Protein AF-A0A932K8Z2-F1 (afdb_monomer)

Radius of gyration: 26.44 Å; Cα contacts (8 Å, |Δi|>4): 164; chains: 1; bounding box: 112×43×36 Å

Solvent-accessible surface area (backbone atoms only — not comparable to full-atom values): 12094 Å² total; per-residue (Å²): 144,84,86,89,69,77,82,61,68,67,59,58,60,56,55,59,56,54,55,64,74,65,56,70,78,78,71,72,67,58,84,68,87,87,46,73,70,52,54,78,46,28,77,78,41,69,91,42,27,81,42,90,34,42,37,90,87,57,74,62,76,74,83,67,67,94,69,42,95,90,50,56,91,72,71,69,89,89,65,81,76,87,84,88,58,77,58,85,79,83,63,70,66,29,28,45,57,54,37,30,37,36,62,47,41,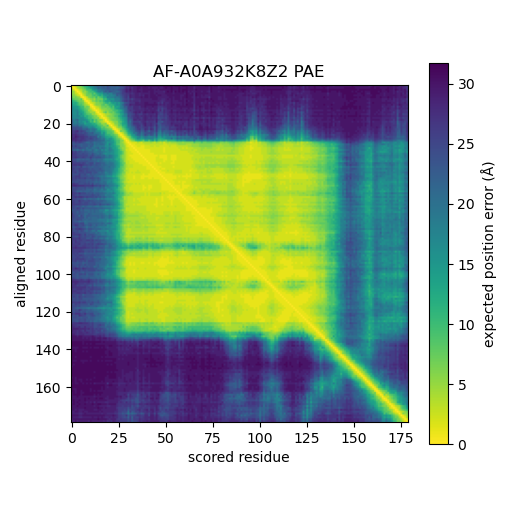34,74,56,31,47,31,39,42,32,24,34,62,89,72,53,48,74,74,49,71,52,78,43,76,52,60,77,94,65,51,54,96,56,72,90,64,82,79,67,75,97,60,99,66,83,88,78,88,77,90,70,97,66,81,75,65,85,89,63,55,89,88,70,62,91,65,92,72,93,75,74,78,77,132

Foldseek 3Di:
DDDPPPPPVVPVVVVVVVVVVVPDDPPDQDFDDDDPVCQQVQLVVLVWQADQQSHPVSPVDHPDDPDDPVCVVVDDDQDDDDPVADDDAPWDWGGGRQWTWTWDHHLFKTKIFIARNRRRHTPDMDIDTDDPQSSDPDQPPPPDDPDDDDDDDDDDSDPDPDPDDPVNDDDDDPDDDDD

Secondary structure (DSSP, 8-state):
-----TTSHHHHHHHHHHHHHSS------------HHHHHTGGG-TT-B-STTSSTT--------SS-TTTGGG---------S--S---PPPEEETTEEEEEEE-SSEEEEEEEETTT--EEEEEEEEPPGGG-SSS-------S---------------TT--GGG--S--TT----

Nearest PDB structures (foldseek):
  6dam-assembly1_A  TM=8.707E-01  e=4.894E-04  Methylotuvimicrobium buryatense 5G
  6fkw-assembly2_D  TM=6.805E-01  e=2.267E-04  Methylacidiphilum fumariolicum SolV
  7o6z-assembly1_A  TM=6.885E-01  e=1.201E-03  Methylacidimicrobium sp. AP8
  7ui9-assembly1_a  TM=4.384E-01  e=3.615E-01  Saccharomyces cerevisiae S288C
  4exr-assembly1_A-2  TM=7.569E-01  e=6.905E+00  Clostridioides difficile 630

Mean predicted aligned error: 15.9 Å

Sequence (179 aa):
MTGKWWRIATGVCALVSVWCLLGGYATAADWTAVTDERLLNAGKEADNWLMYYRTYDGWRHSPLNQISTQNAAKLVPKWFLALGEVGNQEATPVVNNGIMIFPAGSVRRIQIFAVDAAKGERRWLLHQLRPDDCKGEGHCRDERPRGNGHPRVRRGTECRHGGKRLEDLDGPRPWRTRP

pLDDT: mean 73.03, std 24.71, range [27.5, 98.38]

Structure (mmCIF, N/CA/C/O backbone):
data_AF-A0A932K8Z2-F1
#
_entry.id   AF-A0A932K8Z2-F1
#
loop_
_atom_site.group_PDB
_atom_site.id
_atom_site.type_symbol
_atom_site.label_atom_id
_atom_site.label_alt_id
_atom_site.label_comp_id
_atom_site.label_asym_id
_atom_site.label_entity_id
_atom_site.label_seq_id
_atom_site.pdbx_PDB_ins_code
_atom_site.Cartn_x
_atom_site.Cartn_y
_atom_site.Cartn_z
_atom_site.occupancy
_atom_site.B_iso_or_equiv
_atom_site.auth_seq_id
_atom_site.auth_comp_id
_atom_site.auth_asym_id
_atom_site.auth_atom_id
_atom_site.pdbx_PDB_model_num
ATOM 1 N N . MET A 1 1 ? -69.746 17.743 -10.300 1.00 44.91 1 MET A N 1
ATOM 2 C CA . MET A 1 1 ? -68.656 16.867 -10.780 1.00 44.91 1 MET A CA 1
ATOM 3 C C . MET A 1 1 ? -67.728 17.680 -11.680 1.00 44.91 1 MET A C 1
ATOM 5 O O . MET A 1 1 ? -68.011 17.799 -12.860 1.00 44.91 1 MET A O 1
ATOM 9 N N . THR A 1 2 ? -66.663 18.289 -11.151 1.00 44.75 2 THR A N 1
ATOM 10 C CA . THR A 1 2 ? -65.626 18.955 -11.968 1.00 44.75 2 THR A CA 1
ATOM 11 C C . THR A 1 2 ? -64.255 18.723 -11.325 1.00 44.75 2 THR A C 1
ATOM 13 O O . THR A 1 2 ? -63.983 19.158 -10.207 1.00 44.75 2 THR A O 1
ATOM 16 N N . GLY A 1 3 ? -63.428 17.922 -12.003 1.00 44.34 3 GLY A N 1
ATOM 17 C CA . GLY A 1 3 ? -62.189 17.342 -11.488 1.00 44.34 3 GLY A CA 1
ATOM 18 C C . GLY A 1 3 ? -60.987 18.281 -11.583 1.00 44.34 3 GLY A C 1
ATOM 19 O O . GLY A 1 3 ? -60.582 18.706 -12.661 1.00 44.34 3 GLY A O 1
ATOM 20 N N . LYS A 1 4 ? -60.381 18.544 -10.427 1.00 56.38 4 LYS A N 1
ATOM 21 C CA . LYS A 1 4 ? -59.197 19.379 -10.202 1.00 56.38 4 LYS A CA 1
ATOM 22 C C . LYS A 1 4 ? -57.946 18.484 -10.122 1.00 56.38 4 LYS A C 1
ATOM 24 O O . LYS A 1 4 ? -57.373 18.343 -9.052 1.00 56.38 4 LYS A O 1
ATOM 29 N N . TRP A 1 5 ? -57.551 17.844 -11.228 1.00 51.28 5 TRP A N 1
ATOM 30 C CA . TRP A 1 5 ? -56.464 16.835 -11.237 1.00 51.28 5 TRP A CA 1
ATOM 31 C C . TRP A 1 5 ? -55.164 17.272 -11.934 1.00 51.28 5 TRP A C 1
ATOM 33 O O . TRP A 1 5 ? -54.130 16.637 -11.760 1.00 51.28 5 TRP A O 1
ATOM 43 N N . TRP A 1 6 ? -55.154 18.389 -12.664 1.00 55.44 6 TRP A N 1
ATOM 44 C CA . TRP A 1 6 ? -53.987 18.764 -13.479 1.00 55.44 6 TRP A CA 1
ATOM 45 C C . TRP A 1 6 ? -52.855 19.488 -12.721 1.00 55.44 6 TRP A C 1
ATOM 47 O O . TRP A 1 6 ? -51.757 19.623 -13.249 1.00 55.44 6 TRP A O 1
ATOM 57 N N . ARG A 1 7 ? -53.074 19.927 -11.470 1.00 52.72 7 ARG A N 1
ATOM 58 C CA . ARG A 1 7 ? -52.075 20.702 -10.696 1.00 52.72 7 ARG A CA 1
ATOM 59 C C . ARG A 1 7 ? -51.032 19.851 -9.954 1.00 52.72 7 ARG A C 1
ATOM 61 O O . ARG A 1 7 ? -50.134 20.421 -9.349 1.00 52.72 7 ARG A O 1
ATOM 68 N N . ILE A 1 8 ? -51.140 18.520 -9.980 1.00 54.75 8 ILE A N 1
ATOM 69 C CA . ILE A 1 8 ? -50.215 17.618 -9.261 1.00 54.75 8 ILE A CA 1
ATOM 70 C C . ILE A 1 8 ? -49.118 17.074 -10.199 1.00 54.75 8 ILE A C 1
ATOM 72 O O . ILE A 1 8 ? -48.007 16.793 -9.758 1.00 54.75 8 ILE A O 1
ATOM 76 N N . ALA A 1 9 ? -49.377 17.007 -11.509 1.00 50.16 9 ALA A N 1
ATOM 77 C CA . ALA A 1 9 ? -48.457 16.401 -12.475 1.00 50.16 9 ALA A CA 1
ATOM 78 C C . ALA A 1 9 ? -47.176 17.222 -12.739 1.00 50.16 9 ALA A C 1
ATOM 80 O O . ALA A 1 9 ? -46.145 16.655 -13.086 1.00 50.16 9 ALA A O 1
ATOM 81 N N . THR A 1 10 ? -47.197 18.542 -12.536 1.00 54.28 10 THR A N 1
ATOM 82 C CA . THR A 1 10 ? -46.032 19.416 -12.779 1.00 54.28 10 THR A CA 1
ATOM 83 C C . THR A 1 10 ? -45.065 19.520 -11.595 1.00 54.28 10 THR A C 1
ATOM 85 O O . THR A 1 10 ? -43.915 19.905 -11.793 1.00 54.28 10 THR A O 1
ATOM 88 N N . GLY A 1 11 ? -45.480 19.148 -10.378 1.00 46.19 11 GLY A N 1
ATOM 89 C CA . GLY A 1 11 ? -44.624 19.226 -9.184 1.00 46.19 11 GLY A CA 1
ATOM 90 C C . GLY A 1 11 ? -43.590 18.098 -9.080 1.00 46.19 11 GLY A C 1
ATOM 91 O O . GLY A 1 11 ? -42.497 18.303 -8.560 1.00 46.19 11 GLY A O 1
ATOM 92 N N . VAL A 1 12 ? -43.906 16.913 -9.613 1.00 54.22 12 VAL A N 1
ATOM 93 C CA . VAL A 1 12 ? -43.063 15.713 -9.462 1.00 54.22 12 VAL A CA 1
ATOM 94 C C . VAL A 1 12 ? -41.869 15.724 -10.429 1.00 54.22 12 VAL A C 1
ATOM 96 O O . VAL A 1 12 ? -40.763 15.364 -10.032 1.00 54.22 12 VAL A O 1
ATOM 99 N N . CYS A 1 13 ? -42.032 16.232 -11.658 1.00 48.50 13 CYS A N 1
ATOM 100 C CA . CYS A 1 13 ? -40.919 16.342 -12.613 1.00 48.50 13 CYS A CA 1
ATOM 101 C C . CYS A 1 13 ? -39.854 17.367 -12.186 1.00 48.50 13 CYS A C 1
ATOM 103 O O . CYS A 1 13 ? -38.666 17.147 -12.421 1.00 48.50 13 CYS A O 1
ATOM 105 N N . ALA A 1 14 ? -40.243 18.459 -11.521 1.00 51.19 14 ALA A N 1
ATOM 106 C CA . ALA A 1 14 ? -39.288 19.465 -11.054 1.00 51.19 14 ALA A CA 1
ATOM 107 C C . ALA A 1 14 ? -38.412 18.941 -9.898 1.00 51.19 14 ALA A C 1
ATOM 109 O O . ALA A 1 14 ? -37.219 19.230 -9.852 1.00 51.19 14 ALA A O 1
ATOM 110 N N . LEU A 1 15 ? -38.967 18.113 -9.005 1.00 51.78 15 LEU A N 1
ATOM 111 C CA . LEU A 1 15 ? -38.233 17.576 -7.853 1.00 51.78 15 LEU A CA 1
ATOM 112 C C . LEU A 1 15 ? -37.249 16.455 -8.229 1.00 51.78 15 LEU A C 1
ATOM 114 O O . LEU A 1 15 ? -36.157 16.398 -7.669 1.00 51.78 15 LEU A O 1
ATOM 118 N N . VAL A 1 16 ? -37.572 15.620 -9.225 1.00 55.41 16 VAL A N 1
ATOM 119 C CA . VAL A 1 16 ? -36.636 14.599 -9.747 1.00 55.41 16 VAL A CA 1
ATOM 120 C C . VAL A 1 16 ? -35.464 15.249 -10.498 1.00 55.41 16 VAL A C 1
ATOM 122 O O . VAL A 1 16 ? -34.327 14.793 -10.393 1.00 55.41 16 VAL A O 1
ATOM 125 N N . SER A 1 17 ? -35.707 16.372 -11.182 1.00 54.91 17 SER A N 1
ATOM 126 C CA . SER A 1 17 ? -34.674 17.108 -11.931 1.00 54.91 17 SER A CA 1
ATOM 127 C C . SER A 1 17 ? -33.639 17.781 -11.017 1.00 54.91 17 SER A C 1
ATOM 129 O O . SER A 1 17 ? -32.455 17.825 -11.345 1.00 54.91 17 SER A O 1
ATOM 131 N N . VAL A 1 18 ? -34.062 18.262 -9.843 1.00 53.97 18 VAL A N 1
ATOM 132 C CA . VAL A 1 18 ? -33.168 18.884 -8.848 1.00 53.97 18 VAL A CA 1
ATOM 133 C C . VAL A 1 18 ? -32.314 17.839 -8.115 1.00 53.97 18 VAL A C 1
ATOM 135 O O . VAL A 1 18 ? -31.168 18.120 -7.771 1.00 53.97 18 VAL A O 1
ATOM 138 N N . TRP A 1 19 ? -32.808 16.607 -7.946 1.00 51.22 19 TRP A N 1
ATOM 139 C CA . TRP A 1 19 ? -32.037 15.516 -7.334 1.00 51.22 19 TRP A CA 1
ATOM 140 C C . TRP A 1 19 ? -30.907 14.994 -8.241 1.00 51.22 19 TRP A C 1
ATOM 142 O O . TRP A 1 19 ? -29.857 14.597 -7.742 1.00 51.22 19 TRP A O 1
ATOM 152 N N . CYS A 1 20 ? -31.056 15.084 -9.568 1.00 49.69 20 CYS A N 1
ATOM 153 C CA . CYS A 1 20 ? -29.973 14.781 -10.514 1.00 49.69 20 CYS A CA 1
ATOM 154 C C . CYS A 1 20 ? -28.871 15.855 -10.567 1.00 49.69 20 CYS A C 1
ATOM 156 O O . CYS A 1 20 ? -27.741 15.529 -10.916 1.00 49.69 20 CYS A O 1
ATOM 158 N N . LEU A 1 21 ? -29.159 17.107 -10.198 1.00 52.12 21 LEU A N 1
ATOM 159 C CA . LEU A 1 21 ? -28.162 18.191 -10.171 1.00 52.12 21 LEU A CA 1
ATOM 160 C C . LEU A 1 21 ? -27.365 18.257 -8.856 1.00 52.12 21 LEU A C 1
ATOM 162 O O . LEU A 1 21 ? -26.314 18.888 -8.811 1.00 52.12 21 LEU A O 1
ATOM 166 N N . LEU A 1 22 ? -27.834 17.575 -7.806 1.00 55.56 22 LEU A N 1
ATOM 167 C CA . LEU A 1 22 ? -27.107 17.355 -6.547 1.00 55.56 22 LEU A CA 1
ATOM 168 C C . LEU A 1 22 ? -26.459 15.964 -6.471 1.00 55.56 22 LEU A C 1
ATOM 170 O O . LEU A 1 22 ? -25.889 15.611 -5.438 1.00 55.56 22 LEU A O 1
ATOM 174 N N . GLY A 1 23 ? -26.540 15.173 -7.548 1.00 52.84 23 GLY A N 1
ATOM 175 C CA . GLY A 1 23 ? -25.791 13.931 -7.689 1.00 52.84 23 GLY A CA 1
ATOM 176 C C . GLY A 1 23 ? -24.305 14.255 -7.649 1.00 52.84 23 GLY A C 1
ATOM 177 O O . GLY A 1 23 ? -23.741 14.682 -8.653 1.00 52.84 23 GLY A O 1
ATOM 178 N N . GLY A 1 24 ? -23.710 14.115 -6.462 1.00 53.28 24 GLY A N 1
ATOM 179 C CA . GLY A 1 24 ? -22.321 14.446 -6.194 1.00 53.28 24 GLY A CA 1
ATOM 180 C C . GLY A 1 24 ? -21.427 13.907 -7.297 1.00 53.28 24 GLY A C 1
ATOM 181 O O . GLY A 1 24 ? -21.406 12.706 -7.572 1.00 53.28 24 GLY A O 1
ATOM 182 N N . TYR A 1 25 ? -20.694 14.811 -7.936 1.00 54.28 25 TYR A N 1
ATOM 183 C CA . TYR A 1 25 ? -19.515 14.450 -8.698 1.00 54.28 25 TYR A CA 1
ATOM 184 C C . TYR A 1 25 ? -18.663 13.586 -7.769 1.00 54.28 25 TYR A C 1
ATOM 186 O O . TYR A 1 25 ? -18.175 14.056 -6.742 1.00 54.28 25 TYR A O 1
ATOM 194 N N . ALA A 1 26 ? -18.548 12.297 -8.085 1.00 51.34 26 ALA A N 1
ATOM 195 C CA . ALA A 1 26 ? -17.548 11.458 -7.459 1.00 51.34 26 ALA A CA 1
ATOM 196 C C . ALA A 1 26 ? -16.208 12.075 -7.855 1.00 51.34 26 ALA A C 1
ATOM 198 O O . ALA A 1 26 ? -15.753 11.895 -8.987 1.00 51.34 26 ALA A O 1
ATOM 199 N N . THR A 1 27 ? -15.621 12.874 -6.963 1.00 55.22 27 THR A N 1
ATOM 200 C CA . THR A 1 27 ? -14.246 13.315 -7.124 1.00 55.22 27 THR A CA 1
ATOM 201 C C . THR A 1 27 ? -13.433 12.042 -7.254 1.00 55.22 27 THR A C 1
ATOM 203 O O . THR A 1 27 ? -13.494 11.145 -6.408 1.00 55.22 27 THR A O 1
ATOM 206 N N . ALA A 1 28 ? -12.747 11.896 -8.387 1.00 58.31 28 ALA A N 1
ATOM 207 C CA . ALA A 1 28 ? -11.723 10.881 -8.478 1.00 58.31 28 ALA A CA 1
ATOM 208 C C . ALA A 1 28 ? -10.812 11.078 -7.264 1.00 58.31 28 ALA A C 1
ATOM 210 O O . ALA A 1 28 ? -10.451 12.207 -6.951 1.00 58.31 28 ALA A O 1
ATOM 211 N N . ALA A 1 29 ? -10.514 9.988 -6.561 1.00 63.88 29 ALA A N 1
ATOM 212 C CA . ALA A 1 29 ? -9.467 9.958 -5.559 1.00 63.88 29 ALA A CA 1
ATOM 213 C C . ALA A 1 29 ? -8.225 10.673 -6.113 1.00 63.88 29 ALA A C 1
ATOM 215 O O . ALA A 1 29 ? -7.569 10.154 -7.018 1.00 63.88 29 ALA A O 1
ATOM 216 N N . ASP A 1 30 ? -7.958 11.880 -5.618 1.00 78.88 30 ASP A N 1
ATOM 217 C CA . ASP A 1 30 ? -6.778 12.644 -5.990 1.00 78.88 30 ASP A CA 1
ATOM 218 C C . ASP A 1 30 ? -5.594 12.160 -5.159 1.00 78.88 30 ASP A C 1
ATOM 220 O O . ASP A 1 30 ? -5.725 11.774 -3.992 1.00 78.88 30 ASP A O 1
ATOM 224 N N . TRP A 1 31 ? -4.411 12.167 -5.763 1.00 85.69 31 TRP A N 1
ATOM 225 C CA . TRP A 1 31 ? -3.202 11.769 -5.062 1.00 85.69 31 TRP A CA 1
ATOM 226 C C . TRP A 1 31 ? -2.830 12.813 -4.002 1.00 85.69 31 TRP A C 1
ATOM 228 O O . TRP A 1 31 ? -2.370 13.908 -4.328 1.00 85.69 31 TRP A O 1
ATOM 238 N N . THR A 1 32 ? -2.977 12.462 -2.725 1.00 91.94 32 THR A N 1
ATOM 239 C CA . THR A 1 32 ? -2.528 13.309 -1.612 1.00 91.94 32 THR A CA 1
ATOM 240 C C . THR A 1 32 ? -1.017 13.198 -1.447 1.00 91.94 32 THR A C 1
ATOM 242 O O . THR A 1 32 ? -0.483 12.091 -1.372 1.00 91.94 32 THR A O 1
ATOM 245 N N . ALA A 1 33 ? -0.311 14.325 -1.341 1.00 94.19 33 ALA A N 1
ATOM 246 C CA . ALA A 1 33 ? 1.134 14.320 -1.132 1.00 94.19 33 ALA A CA 1
ATOM 247 C C . ALA A 1 33 ? 1.532 13.487 0.105 1.00 94.19 33 ALA A C 1
ATOM 249 O O . ALA A 1 33 ? 0.862 13.494 1.142 1.00 94.19 33 ALA A O 1
ATOM 250 N N . VAL A 1 34 ? 2.627 12.741 -0.023 1.00 95.25 34 VAL A N 1
ATOM 251 C CA . VAL A 1 34 ? 3.192 11.923 1.052 1.00 95.25 34 VAL A CA 1
ATOM 252 C C . VAL A 1 34 ? 4.455 12.629 1.528 1.00 95.25 34 VAL A C 1
ATOM 254 O O . VAL A 1 34 ? 5.475 12.589 0.848 1.00 95.25 34 VAL A O 1
ATOM 257 N N . THR A 1 35 ? 4.350 13.343 2.648 1.00 96.94 35 THR A N 1
ATOM 258 C CA . THR A 1 35 ? 5.466 14.062 3.279 1.00 96.94 35 THR A CA 1
ATOM 259 C C . THR A 1 35 ? 6.104 13.211 4.372 1.00 96.94 35 THR A C 1
ATOM 261 O O . THR A 1 35 ? 5.463 12.308 4.914 1.00 96.94 35 THR A O 1
ATOM 264 N N . ASP A 1 36 ? 7.340 13.532 4.752 1.00 97.06 36 ASP A N 1
ATOM 265 C CA . ASP A 1 36 ? 8.039 12.839 5.841 1.00 97.06 36 ASP A CA 1
ATOM 266 C C . ASP A 1 36 ? 7.254 12.912 7.159 1.00 97.06 36 ASP A C 1
ATOM 268 O O . ASP A 1 36 ? 7.090 11.911 7.854 1.00 97.06 36 ASP A O 1
ATOM 272 N N . GLU A 1 37 ? 6.677 14.075 7.471 1.00 97.00 37 GLU A N 1
ATOM 273 C CA . GLU A 1 37 ? 5.826 14.257 8.651 1.00 97.00 37 GLU A CA 1
ATOM 274 C C . GLU A 1 37 ? 4.580 13.360 8.613 1.00 97.00 37 GLU A C 1
ATOM 276 O O . GLU A 1 37 ? 4.205 12.760 9.627 1.00 97.00 37 GLU A O 1
ATOM 281 N N . ARG A 1 38 ? 3.951 13.222 7.439 1.00 96.88 38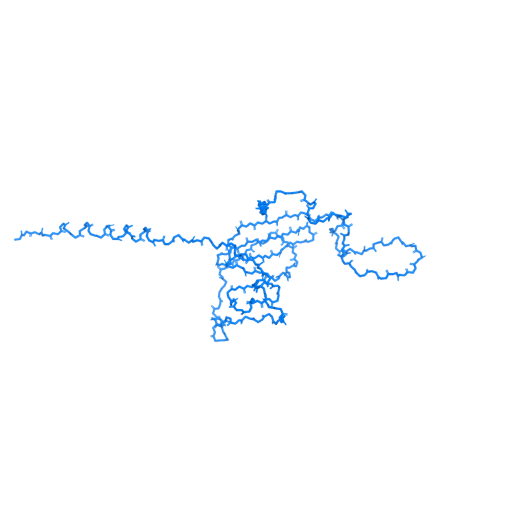 ARG A N 1
ATOM 282 C CA . ARG A 1 38 ? 2.802 12.331 7.254 1.00 96.88 38 ARG A CA 1
ATOM 283 C C . ARG A 1 38 ? 3.207 10.871 7.436 1.00 96.88 38 ARG A C 1
ATOM 285 O O . ARG A 1 38 ? 2.477 10.123 8.075 1.00 96.88 38 ARG A O 1
ATOM 292 N N . LEU A 1 39 ? 4.382 10.471 6.947 1.00 97.00 39 LEU A N 1
ATOM 293 C CA . LEU A 1 39 ? 4.914 9.119 7.146 1.00 97.00 39 LEU A CA 1
ATOM 294 C C . LEU A 1 39 ? 5.210 8.825 8.622 1.00 97.00 39 LEU A C 1
ATOM 296 O O . LEU A 1 39 ? 4.848 7.753 9.108 1.00 97.00 39 LEU A O 1
ATOM 300 N N . LEU A 1 40 ? 5.787 9.777 9.363 1.00 96.94 40 LEU A N 1
ATOM 301 C CA . LEU A 1 40 ? 5.994 9.653 10.815 1.00 96.94 40 LEU A CA 1
ATOM 302 C C . LEU A 1 40 ? 4.672 9.467 11.575 1.00 96.94 40 LEU A C 1
ATOM 304 O O . LEU A 1 40 ? 4.626 8.782 12.594 1.00 96.94 40 LEU A O 1
ATOM 308 N N . ASN A 1 41 ? 3.587 10.040 11.054 1.00 96.12 41 ASN A N 1
ATOM 309 C CA . ASN A 1 41 ? 2.248 9.962 11.627 1.00 96.12 41 ASN A CA 1
ATOM 310 C C . ASN A 1 41 ? 1.323 8.955 10.920 1.00 96.12 41 ASN A C 1
ATOM 312 O O . ASN A 1 41 ? 0.129 8.933 11.223 1.00 96.12 41 ASN A O 1
ATOM 316 N N . ALA A 1 42 ? 1.839 8.089 10.038 1.00 94.81 42 ALA A N 1
ATOM 317 C CA . ALA A 1 42 ? 1.019 7.204 9.199 1.00 94.81 42 ALA A CA 1
ATOM 318 C C . ALA A 1 42 ? 0.080 6.296 10.013 1.00 94.81 42 ALA A C 1
ATOM 320 O O . ALA A 1 42 ? -1.005 5.941 9.559 1.00 94.81 42 ALA A O 1
ATOM 321 N N . GLY A 1 43 ? 0.447 5.973 11.258 1.00 93.94 43 GLY A N 1
ATOM 322 C CA . GLY A 1 43 ? -0.386 5.193 12.174 1.00 93.94 43 GLY A CA 1
ATOM 323 C C . GLY A 1 43 ? -1.751 5.821 12.486 1.00 93.94 43 GLY A C 1
ATOM 324 O O . GLY A 1 43 ? -2.673 5.077 12.826 1.00 93.94 43 GLY A O 1
ATOM 325 N N . LYS A 1 44 ? -1.890 7.147 12.336 1.00 94.75 44 LYS A N 1
ATOM 326 C CA . LYS A 1 44 ? -3.133 7.909 12.555 1.00 94.75 44 LYS A CA 1
ATOM 327 C C . LYS A 1 44 ? -4.104 7.841 11.371 1.00 94.75 44 LYS A C 1
ATOM 329 O O . LYS A 1 44 ? -5.278 8.146 11.541 1.00 94.75 44 LYS A O 1
ATOM 334 N N . GLU A 1 45 ? -3.644 7.427 10.192 1.00 95.25 45 GLU A N 1
ATOM 335 C CA . GLU A 1 45 ? -4.472 7.306 8.991 1.00 95.25 45 GLU A CA 1
ATOM 336 C C . GLU A 1 45 ? -4.852 5.838 8.763 1.00 95.25 45 GLU A C 1
ATOM 338 O O . GLU A 1 45 ? -4.160 5.095 8.072 1.00 95.25 45 GLU A O 1
ATOM 343 N N . ALA A 1 46 ? -5.951 5.395 9.378 1.00 95.31 46 ALA A N 1
ATOM 344 C CA . ALA A 1 46 ? -6.404 4.003 9.296 1.00 95.31 46 ALA A CA 1
ATOM 345 C C . ALA A 1 46 ? -6.732 3.549 7.861 1.00 95.31 46 ALA A C 1
ATOM 347 O O . ALA A 1 46 ? -6.486 2.394 7.519 1.00 95.31 46 ALA A O 1
ATOM 348 N N . ASP A 1 47 ? -7.239 4.465 7.033 1.00 94.56 47 ASP A N 1
ATOM 349 C CA . ASP A 1 47 ? -7.668 4.192 5.656 1.00 94.56 47 ASP A CA 1
ATOM 350 C C . ASP A 1 47 ? -6.506 4.136 4.648 1.00 94.56 47 ASP A C 1
ATOM 352 O O . ASP A 1 47 ? -6.707 3.779 3.486 1.00 94.56 47 ASP A O 1
ATOM 356 N N . ASN A 1 48 ? -5.284 4.480 5.075 1.00 96.50 48 ASN A N 1
ATOM 357 C CA . ASN A 1 48 ? -4.108 4.549 4.213 1.00 96.50 48 ASN A CA 1
ATOM 358 C C . ASN A 1 48 ? -3.023 3.542 4.616 1.00 96.50 48 ASN A C 1
ATOM 360 O O . ASN A 1 48 ? -2.803 3.227 5.785 1.00 96.50 48 ASN A O 1
ATOM 364 N N . TRP A 1 49 ? -2.287 3.073 3.609 1.00 97.56 49 TRP A N 1
ATOM 365 C CA . TRP A 1 49 ? -1.114 2.215 3.751 1.00 97.56 49 TRP A CA 1
ATOM 366 C C . TRP A 1 49 ? 0.043 2.835 2.968 1.00 97.56 49 TRP A C 1
ATOM 368 O O . TRP A 1 49 ? 0.284 2.504 1.810 1.00 97.56 49 TRP A O 1
ATOM 378 N N . LEU A 1 50 ? 0.730 3.798 3.582 1.00 96.69 50 LEU A N 1
ATOM 379 C CA . LEU A 1 50 ? 1.639 4.708 2.869 1.00 96.69 50 LEU A CA 1
ATOM 380 C C . LEU A 1 50 ? 3.055 4.151 2.646 1.00 96.69 50 LEU A C 1
ATOM 382 O O . LEU A 1 50 ? 3.823 4.711 1.870 1.00 96.69 50 LEU A O 1
ATOM 386 N N . MET A 1 51 ? 3.416 3.062 3.323 1.00 95.19 51 MET A N 1
ATOM 387 C CA . MET A 1 51 ? 4.755 2.466 3.279 1.00 95.19 51 MET A CA 1
ATOM 388 C C . MET A 1 51 ? 4.681 0.943 3.414 1.00 95.19 51 MET A C 1
ATOM 390 O O . MET A 1 51 ? 3.677 0.411 3.877 1.00 95.19 51 MET A O 1
ATOM 394 N N . TYR A 1 52 ? 5.760 0.234 3.072 1.00 94.94 52 TYR A N 1
ATOM 395 C CA . TYR A 1 52 ? 5.788 -1.236 3.004 1.00 94.94 52 TYR A CA 1
ATOM 396 C C . TYR A 1 52 ? 5.257 -1.944 4.267 1.00 94.94 52 TYR A C 1
ATOM 398 O O . TYR A 1 52 ? 4.500 -2.906 4.162 1.00 94.94 52 TYR A O 1
ATOM 406 N N . TYR A 1 53 ? 5.587 -1.440 5.460 1.00 96.38 53 TYR A N 1
ATOM 407 C CA . TYR A 1 53 ? 5.139 -2.004 6.740 1.00 96.38 53 TYR A CA 1
ATOM 408 C C . TYR A 1 53 ? 3.965 -1.258 7.401 1.00 96.38 53 TYR A C 1
ATOM 410 O O . TYR A 1 53 ? 3.678 -1.518 8.568 1.00 96.38 53 TYR A O 1
ATOM 418 N N . ARG A 1 54 ? 3.279 -0.361 6.673 1.00 95.25 54 ARG A N 1
ATOM 419 C CA . ARG A 1 54 ? 2.281 0.622 7.155 1.00 95.25 54 ARG A CA 1
ATOM 420 C C . ARG A 1 54 ? 2.851 1.725 8.052 1.00 95.25 54 ARG A C 1
ATOM 422 O O . ARG A 1 54 ? 2.596 2.898 7.796 1.00 95.25 54 ARG A O 1
ATOM 429 N N . THR A 1 55 ? 3.607 1.349 9.075 1.00 96.25 55 THR A N 1
ATOM 430 C CA . THR A 1 55 ? 4.196 2.223 10.098 1.00 96.25 55 THR A CA 1
ATOM 431 C C . THR A 1 55 ? 5.666 1.874 10.316 1.00 96.25 55 THR A C 1
ATOM 433 O O . THR A 1 55 ? 6.107 0.763 10.017 1.00 96.25 55 THR A O 1
ATOM 436 N N . TYR A 1 56 ? 6.444 2.825 10.842 1.00 96.56 56 TYR A N 1
ATOM 437 C CA . TYR A 1 56 ? 7.879 2.632 11.085 1.00 96.56 56 TYR A CA 1
ATOM 438 C C . TYR A 1 56 ? 8.200 1.608 12.185 1.00 96.56 56 TYR A C 1
ATOM 440 O O . TYR A 1 56 ? 9.310 1.084 12.206 1.00 96.56 56 TYR A O 1
ATOM 448 N N . ASP A 1 57 ? 7.245 1.284 13.061 1.00 95.31 57 ASP A N 1
ATOM 449 C CA . ASP A 1 57 ? 7.377 0.184 14.030 1.00 95.31 57 ASP A CA 1
ATOM 450 C C . ASP A 1 57 ? 7.495 -1.203 13.364 1.00 95.31 57 ASP A C 1
ATOM 452 O O . ASP A 1 57 ? 7.986 -2.147 13.982 1.00 95.31 57 ASP A O 1
ATOM 456 N N . GLY A 1 58 ? 7.094 -1.331 12.094 1.00 94.56 58 GLY A N 1
ATOM 457 C CA . GLY A 1 58 ? 7.255 -2.545 11.303 1.00 94.56 58 GLY A CA 1
ATOM 458 C C . GLY A 1 58 ? 6.184 -3.617 11.522 1.00 94.56 58 GLY A C 1
ATOM 459 O O . GLY A 1 58 ? 6.315 -4.712 10.978 1.00 94.56 58 GLY A O 1
ATOM 460 N N . TRP A 1 59 ? 5.127 -3.353 12.297 1.00 95.31 59 TRP A N 1
ATOM 461 C CA . TRP A 1 59 ? 4.224 -4.416 12.772 1.00 95.31 59 TRP A CA 1
ATOM 462 C C . TRP A 1 59 ? 3.200 -4.900 11.745 1.00 95.31 59 TRP A C 1
ATOM 464 O O . TRP A 1 59 ? 2.571 -5.934 11.959 1.00 95.31 59 TRP A O 1
ATOM 474 N N . ARG A 1 60 ? 3.000 -4.165 10.640 1.00 96.12 60 ARG A N 1
ATOM 475 C CA . ARG A 1 60 ? 1.961 -4.454 9.627 1.00 96.12 60 ARG A CA 1
ATOM 476 C C . ARG A 1 60 ? 0.540 -4.557 10.210 1.00 96.12 60 ARG A C 1
ATOM 478 O O . ARG A 1 60 ? -0.319 -5.227 9.644 1.00 96.12 60 ARG A O 1
ATOM 485 N N . HIS A 1 61 ? 0.279 -3.896 11.335 1.00 95.81 61 HIS A N 1
ATOM 486 C CA . HIS A 1 61 ? -1.010 -3.947 12.022 1.00 95.81 61 HIS A CA 1
ATOM 487 C C . HIS A 1 61 ? -1.959 -2.863 11.498 1.00 95.81 61 HIS A C 1
ATOM 489 O O . HIS A 1 61 ? -1.581 -1.694 11.484 1.00 95.81 61 HIS A O 1
ATOM 495 N N . SER A 1 62 ? -3.196 -3.215 11.130 1.00 96.12 62 SER A N 1
ATOM 496 C CA . SER A 1 62 ? -4.251 -2.251 10.776 1.00 96.12 62 SER A CA 1
ATOM 497 C C . SER A 1 62 ? -5.212 -2.028 11.952 1.00 96.12 62 SER A C 1
ATOM 499 O O . SER A 1 62 ? -5.659 -3.007 12.542 1.00 96.12 62 SER A O 1
ATOM 501 N N . PRO A 1 63 ? -5.570 -0.776 12.298 1.00 95.56 63 PRO A N 1
ATOM 502 C CA . PRO A 1 63 ? -6.549 -0.479 13.343 1.00 95.56 63 PRO A CA 1
ATOM 503 C C . PRO A 1 63 ? -8.005 -0.642 12.869 1.00 95.56 63 PRO A C 1
ATOM 505 O O . PRO A 1 63 ? -8.919 -0.503 13.679 1.00 95.56 63 PRO A O 1
ATOM 508 N N . LEU A 1 64 ? -8.244 -0.900 11.575 1.00 96.94 64 LEU A N 1
ATOM 509 C CA . LEU A 1 64 ? -9.588 -1.115 11.038 1.00 96.94 64 LEU A CA 1
ATOM 510 C C . LEU A 1 64 ? -10.194 -2.407 11.601 1.00 96.94 64 LEU A C 1
ATOM 512 O O . LEU A 1 64 ? -9.560 -3.459 11.585 1.00 96.94 64 LEU A O 1
ATOM 516 N N . ASN A 1 65 ? -11.449 -2.334 12.042 1.00 96.81 65 ASN A N 1
ATOM 517 C CA . ASN A 1 65 ? -12.154 -3.440 12.700 1.00 96.81 65 ASN A CA 1
ATOM 518 C C . ASN A 1 65 ? -13.477 -3.828 12.014 1.00 96.81 65 ASN A C 1
ATOM 520 O O . ASN A 1 65 ? -14.246 -4.614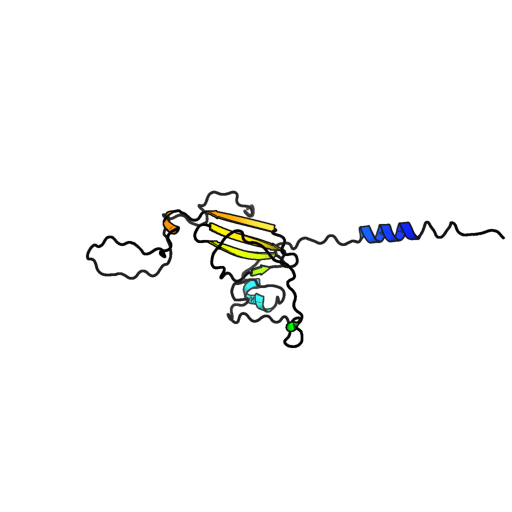 12.565 1.00 96.81 65 ASN A O 1
ATOM 524 N N . GLN A 1 66 ? -13.752 -3.298 10.815 1.00 97.19 66 GLN A N 1
ATOM 525 C CA . GLN A 1 66 ? -14.958 -3.641 10.051 1.00 97.19 66 GLN A CA 1
ATOM 526 C C . GLN A 1 66 ? -15.027 -5.146 9.742 1.00 97.19 66 GLN A C 1
ATOM 528 O O . GLN A 1 66 ? -16.111 -5.732 9.727 1.00 97.19 66 GLN A O 1
ATOM 533 N N . ILE A 1 67 ? -13.872 -5.768 9.494 1.00 97.50 67 ILE A N 1
ATOM 534 C CA . ILE A 1 67 ? -13.730 -7.211 9.311 1.00 97.50 67 ILE A CA 1
ATOM 535 C C . ILE A 1 67 ? -13.183 -7.799 10.609 1.00 97.50 67 ILE A C 1
ATOM 537 O O . ILE A 1 67 ? -12.165 -7.346 11.126 1.00 97.50 67 ILE A O 1
ATOM 541 N N . SER A 1 68 ? -13.857 -8.821 11.121 1.00 98.06 68 SER A N 1
ATOM 542 C CA . SER A 1 68 ? -13.546 -9.464 12.392 1.00 98.06 68 SER A CA 1
ATOM 543 C C . SER A 1 68 ? -13.734 -10.981 12.308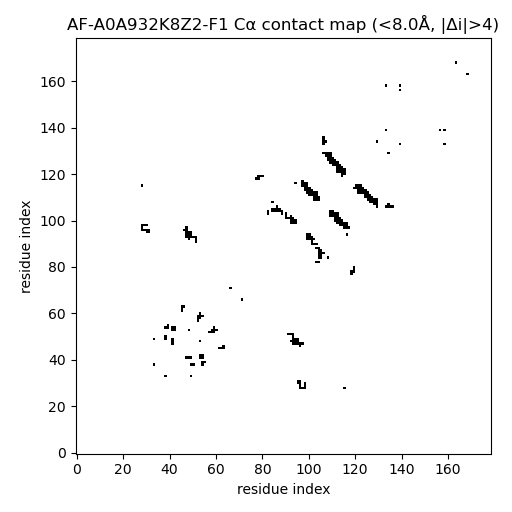 1.00 98.06 68 SER A C 1
ATOM 545 O O . SER A 1 68 ? -14.277 -11.512 11.335 1.00 98.06 68 SER A O 1
ATOM 547 N N . THR A 1 69 ? -13.332 -11.710 13.353 1.00 98.00 69 THR A N 1
ATOM 548 C CA . THR A 1 69 ? -13.492 -13.176 13.421 1.00 98.00 69 THR A CA 1
ATOM 549 C C . THR A 1 69 ? -14.952 -13.628 13.329 1.00 98.00 69 THR A C 1
ATOM 551 O O . THR A 1 69 ? -15.222 -14.757 12.936 1.00 98.00 69 THR A O 1
ATOM 554 N N . GLN A 1 70 ? -15.904 -12.743 13.631 1.00 98.31 70 GLN A N 1
ATOM 555 C CA . GLN A 1 70 ? -17.338 -13.017 13.564 1.00 98.31 70 GLN A CA 1
ATOM 556 C C . GLN A 1 70 ? -17.917 -12.892 12.145 1.00 98.31 70 GLN A C 1
ATOM 558 O O . GLN A 1 70 ? -18.981 -13.449 11.875 1.00 98.31 70 GLN A O 1
ATOM 563 N N . ASN A 1 71 ? -17.266 -12.150 11.238 1.00 98.38 71 ASN A N 1
ATOM 564 C CA . ASN A 1 71 ? -17.802 -11.881 9.898 1.00 98.38 71 ASN A CA 1
ATOM 565 C C . ASN A 1 71 ? -16.861 -12.241 8.738 1.00 98.38 71 ASN A C 1
ATOM 567 O O . ASN A 1 71 ? -17.321 -12.248 7.598 1.00 98.38 71 ASN A O 1
ATOM 571 N N . ALA A 1 72 ? -15.605 -12.615 9.005 1.00 97.75 72 ALA A N 1
ATOM 572 C CA . ALA A 1 72 ? -14.622 -12.963 7.977 1.00 97.75 72 ALA A CA 1
ATOM 573 C C . ALA A 1 72 ? -15.099 -14.080 7.028 1.00 97.75 72 ALA A C 1
ATOM 575 O O . ALA A 1 72 ? -14.783 -14.063 5.842 1.00 97.75 72 ALA A O 1
ATOM 576 N N . ALA A 1 73 ? -15.933 -15.006 7.515 1.00 98.12 73 ALA A N 1
ATOM 577 C CA . ALA A 1 73 ? -16.522 -16.074 6.703 1.00 98.12 73 ALA A CA 1
ATOM 578 C C . ALA A 1 73 ? -17.507 -15.581 5.621 1.00 98.12 73 ALA A C 1
ATOM 580 O O . ALA A 1 73 ? -17.891 -16.351 4.747 1.00 98.12 73 ALA A O 1
ATOM 581 N N . LYS A 1 74 ? -17.943 -14.316 5.677 1.00 98.12 74 LYS A N 1
ATOM 582 C CA . LYS A 1 74 ? -18.906 -13.718 4.736 1.00 98.12 74 LYS A CA 1
ATOM 583 C C . LYS A 1 74 ? -18.234 -12.916 3.620 1.00 98.12 74 LYS A C 1
ATOM 585 O O . LYS A 1 74 ? -18.932 -12.298 2.818 1.00 98.12 74 LYS A O 1
ATOM 590 N N . LEU A 1 75 ? -16.902 -12.858 3.594 1.00 98.06 75 LEU A N 1
ATOM 591 C CA . LEU A 1 75 ? -16.182 -12.083 2.593 1.00 98.06 75 LEU A CA 1
ATOM 592 C C . LEU A 1 75 ? -16.364 -12.692 1.206 1.00 98.06 75 LEU A C 1
ATOM 594 O O . LEU A 1 75 ? -16.212 -13.894 1.004 1.00 98.06 75 LEU A O 1
ATOM 598 N N . VAL A 1 76 ? -16.646 -11.820 0.245 1.00 97.62 76 VAL A N 1
ATOM 599 C CA . VAL A 1 76 ? -16.696 -12.155 -1.175 1.00 97.62 76 VAL A CA 1
ATOM 600 C C . VAL A 1 76 ? -15.709 -11.268 -1.930 1.00 97.62 76 VAL A C 1
ATOM 602 O O . VAL A 1 76 ? -15.500 -10.115 -1.533 1.00 97.62 76 VAL A O 1
ATOM 605 N N . PRO A 1 77 ? -15.091 -11.766 -3.013 1.00 97.06 77 PRO A N 1
ATOM 606 C CA . PRO A 1 77 ? -14.247 -10.930 -3.853 1.00 97.06 77 PRO A CA 1
ATOM 607 C C . PRO A 1 77 ? -15.042 -9.752 -4.423 1.00 97.06 77 PRO A C 1
ATOM 609 O O . PRO A 1 77 ? -16.126 -9.942 -4.973 1.00 97.06 77 PRO A O 1
ATOM 612 N N . LYS A 1 78 ? -14.497 -8.536 -4.309 1.00 96.94 78 LYS A N 1
ATOM 613 C CA . LYS A 1 78 ? -15.127 -7.328 -4.866 1.00 96.94 78 LYS A CA 1
ATOM 614 C C . LYS A 1 78 ? -14.704 -7.064 -6.311 1.00 96.94 78 LYS A C 1
ATOM 616 O O . LYS A 1 78 ? -15.518 -6.617 -7.111 1.00 96.94 78 LYS A O 1
ATOM 621 N N . TRP A 1 79 ? -13.442 -7.329 -6.635 1.00 97.44 79 TRP A N 1
ATOM 622 C CA . TRP A 1 79 ? -12.877 -7.174 -7.972 1.00 97.44 79 TRP A CA 1
ATOM 623 C C . TRP A 1 79 ? -11.606 -8.019 -8.116 1.00 97.44 79 TRP A C 1
ATOM 625 O O . TRP A 1 79 ? -11.001 -8.425 -7.123 1.00 97.44 79 TRP A O 1
ATOM 635 N N . PHE A 1 80 ? -11.205 -8.262 -9.364 1.00 95.31 80 PHE A N 1
ATOM 636 C CA . PHE A 1 80 ? -9.942 -8.901 -9.731 1.00 95.31 80 PHE A CA 1
ATOM 637 C C . PHE A 1 80 ? -9.275 -8.103 -10.850 1.00 95.31 80 PHE A C 1
ATOM 639 O O . PHE A 1 80 ? -9.958 -7.522 -11.691 1.00 95.31 80 PHE A O 1
ATOM 646 N N . LEU A 1 81 ? -7.943 -8.115 -10.885 1.00 93.25 81 LEU A N 1
ATOM 647 C CA . LEU A 1 81 ? -7.156 -7.485 -11.940 1.00 93.25 81 LEU A CA 1
ATOM 648 C C . LEU A 1 81 ? -6.168 -8.494 -12.526 1.00 93.25 81 LEU A C 1
ATOM 650 O O . LEU A 1 81 ? -5.317 -9.025 -11.816 1.00 93.25 81 LEU A O 1
ATOM 654 N N . ALA A 1 82 ? -6.250 -8.723 -13.835 1.00 91.94 82 ALA A N 1
ATOM 655 C CA . ALA A 1 82 ? -5.258 -9.513 -14.551 1.00 91.94 82 ALA A CA 1
ATOM 656 C C . ALA A 1 82 ? -3.993 -8.675 -14.805 1.00 91.94 82 ALA A C 1
ATOM 658 O O . ALA A 1 82 ? -4.054 -7.619 -15.435 1.00 91.94 82 ALA A O 1
ATOM 659 N N . LEU A 1 83 ? -2.839 -9.164 -14.340 1.00 91.25 83 LEU A N 1
ATOM 660 C CA . LEU A 1 83 ? -1.550 -8.467 -14.482 1.00 91.25 83 LEU A CA 1
ATOM 661 C C . LEU A 1 83 ? -0.912 -8.665 -15.868 1.00 91.25 83 LEU A C 1
ATOM 663 O O . LEU A 1 83 ? -0.075 -7.869 -16.293 1.00 91.25 83 LEU A O 1
ATOM 667 N N . GLY A 1 84 ? -1.345 -9.699 -16.596 1.00 88.94 84 GLY A N 1
ATOM 668 C CA . GLY A 1 84 ? -0.893 -9.993 -17.960 1.00 88.94 84 GLY A CA 1
ATOM 669 C C . GLY A 1 84 ? 0.504 -10.612 -18.052 1.00 88.94 84 GLY A C 1
ATOM 670 O O . GLY A 1 84 ? 1.019 -10.769 -19.151 1.00 88.94 84 GLY A O 1
ATOM 671 N N . GLU A 1 85 ? 1.107 -10.974 -16.921 1.00 84.69 85 GLU A N 1
ATOM 672 C CA . GLU A 1 85 ? 2.422 -11.603 -16.834 1.00 84.69 85 GLU A CA 1
ATOM 673 C C . GLU A 1 85 ? 2.363 -12.812 -15.898 1.00 84.69 85 GLU A C 1
ATOM 675 O O . GLU A 1 85 ? 1.601 -12.830 -14.929 1.00 84.69 85 GLU A O 1
ATOM 680 N N . VAL A 1 86 ? 3.182 -13.822 -16.193 1.00 80.25 86 VAL A N 1
ATOM 681 C CA . VAL A 1 86 ? 3.336 -15.019 -15.361 1.00 80.25 86 VAL A CA 1
ATOM 682 C C . VAL A 1 86 ? 4.637 -14.884 -14.579 1.00 80.25 86 VAL A C 1
ATOM 684 O O . VAL A 1 86 ? 5.710 -14.709 -15.159 1.00 80.25 86 VAL A O 1
ATOM 687 N N . GLY A 1 87 ? 4.543 -14.936 -13.256 1.00 79.50 87 GLY A N 1
ATOM 688 C CA . GLY A 1 87 ? 5.681 -14.792 -12.356 1.00 79.50 87 GLY A CA 1
ATOM 689 C C . GLY A 1 87 ? 5.237 -14.604 -10.911 1.00 79.50 87 GLY A C 1
ATOM 690 O O . GLY A 1 87 ? 4.061 -14.343 -10.645 1.00 79.50 87 GLY A O 1
ATOM 691 N N . ASN A 1 88 ? 6.186 -14.717 -9.984 1.00 82.81 88 ASN A N 1
ATOM 692 C CA . ASN A 1 88 ? 5.923 -14.528 -8.561 1.00 82.81 88 ASN A CA 1
ATOM 693 C C . ASN A 1 88 ? 5.578 -13.064 -8.276 1.00 82.81 88 ASN A C 1
ATOM 695 O O . ASN A 1 88 ? 6.323 -12.158 -8.647 1.00 82.81 88 ASN A O 1
ATOM 699 N N . GLN A 1 89 ? 4.448 -12.845 -7.606 1.00 89.44 89 GLN A N 1
ATOM 700 C CA . GLN A 1 89 ? 4.014 -11.525 -7.160 1.00 89.44 89 GLN A CA 1
ATOM 701 C C . GLN A 1 89 ? 4.147 -11.466 -5.638 1.00 89.44 89 GLN A C 1
ATOM 703 O O . GLN A 1 89 ? 3.342 -12.043 -4.914 1.00 89.44 89 GLN A O 1
ATOM 708 N N . GLU A 1 90 ? 5.184 -10.787 -5.157 1.00 90.44 90 GLU A N 1
ATOM 709 C CA . GLU A 1 90 ? 5.518 -10.695 -3.722 1.00 90.44 90 GLU A CA 1
ATOM 710 C C . GLU A 1 90 ? 5.283 -9.283 -3.161 1.00 90.44 90 GLU A C 1
ATOM 712 O O . GLU A 1 90 ? 5.538 -8.991 -1.992 1.00 90.44 90 GLU A O 1
ATOM 717 N N . ALA A 1 91 ? 4.810 -8.375 -4.015 1.00 91.44 91 ALA A N 1
ATOM 718 C CA . ALA A 1 91 ? 4.641 -6.976 -3.687 1.00 91.44 91 ALA A CA 1
ATOM 719 C C . ALA A 1 91 ? 3.573 -6.769 -2.607 1.00 91.44 91 ALA A C 1
ATOM 721 O O . ALA A 1 91 ? 2.475 -7.317 -2.678 1.00 91.44 91 ALA A O 1
ATOM 722 N N . THR A 1 92 ? 3.875 -5.905 -1.638 1.00 95.56 92 THR A N 1
ATOM 723 C CA . THR A 1 92 ? 2.866 -5.349 -0.729 1.00 95.56 92 THR A CA 1
ATOM 724 C C . THR A 1 92 ? 2.350 -4.043 -1.336 1.00 95.56 92 THR A C 1
ATOM 726 O O . THR A 1 92 ? 3.154 -3.121 -1.502 1.00 95.56 92 THR A O 1
ATOM 729 N N . PRO A 1 93 ? 1.058 -3.939 -1.696 1.00 96.31 93 PRO A N 1
ATOM 730 C CA . PRO A 1 93 ? 0.512 -2.702 -2.234 1.00 96.31 93 PRO A CA 1
ATOM 731 C C . PRO A 1 93 ? 0.573 -1.561 -1.222 1.00 96.31 93 PRO A C 1
ATOM 733 O O . PRO A 1 93 ? 0.373 -1.769 -0.026 1.00 96.31 93 PRO A O 1
ATOM 736 N N . VAL A 1 94 ? 0.799 -0.346 -1.717 1.00 97.06 94 VAL A N 1
ATOM 737 C CA . VAL A 1 94 ? 0.604 0.888 -0.949 1.00 97.06 94 VAL A CA 1
ATOM 738 C C . VAL A 1 94 ? -0.702 1.538 -1.379 1.00 97.06 94 VAL A C 1
ATOM 740 O O . VAL A 1 94 ? -1.048 1.519 -2.559 1.00 97.06 94 VAL A O 1
ATOM 743 N N . VAL A 1 95 ? -1.444 2.096 -0.429 1.00 97.38 95 VAL A N 1
ATOM 744 C CA . VAL A 1 95 ? -2.738 2.740 -0.677 1.00 97.38 95 VAL A CA 1
ATOM 745 C C . VAL A 1 95 ? -2.697 4.151 -0.121 1.00 97.38 95 VAL A C 1
ATOM 747 O O . VAL A 1 95 ? -2.419 4.347 1.061 1.00 97.38 95 VAL A O 1
ATOM 750 N N . ASN A 1 96 ? -2.975 5.129 -0.976 1.00 96.75 96 ASN A N 1
ATOM 751 C CA . ASN A 1 96 ? -3.014 6.537 -0.614 1.00 96.75 96 ASN A CA 1
ATOM 752 C C . ASN A 1 96 ? -4.263 7.179 -1.211 1.00 96.75 96 ASN A C 1
ATOM 754 O O . ASN A 1 96 ? -4.401 7.267 -2.431 1.00 96.75 96 ASN A O 1
ATOM 758 N N . ASN A 1 97 ? -5.166 7.602 -0.333 1.00 95.25 97 ASN A N 1
ATOM 759 C CA . ASN A 1 97 ? -6.424 8.254 -0.665 1.00 95.25 97 ASN A CA 1
ATOM 760 C C . ASN A 1 97 ? -7.231 7.491 -1.731 1.00 95.25 97 ASN A C 1
ATOM 762 O O . ASN A 1 97 ? -7.710 8.078 -2.689 1.00 95.25 97 ASN A O 1
ATOM 766 N N . GLY A 1 98 ? -7.332 6.163 -1.617 1.00 95.31 98 GLY A N 1
ATOM 767 C CA . GLY A 1 98 ? -8.078 5.328 -2.568 1.00 95.31 98 GLY A CA 1
ATOM 768 C C . GLY A 1 98 ? -7.329 4.944 -3.852 1.00 95.31 98 GLY A C 1
ATOM 769 O O . GLY A 1 98 ? -7.848 4.139 -4.623 1.00 95.31 98 GLY A O 1
ATOM 770 N N . ILE A 1 99 ? -6.105 5.434 -4.074 1.00 96.69 99 ILE A N 1
ATOM 771 C CA . ILE A 1 99 ? -5.223 4.938 -5.138 1.00 96.69 99 ILE A CA 1
ATOM 772 C C . ILE A 1 99 ? -4.321 3.851 -4.554 1.00 96.69 99 ILE A C 1
ATOM 774 O O . ILE A 1 99 ? -3.521 4.114 -3.657 1.00 96.69 99 ILE A O 1
ATOM 778 N N . MET A 1 100 ? -4.429 2.634 -5.083 1.00 97.62 100 MET A N 1
ATOM 779 C CA . MET A 1 100 ? -3.554 1.514 -4.753 1.00 97.62 100 MET A CA 1
ATOM 780 C C . MET A 1 100 ? -2.444 1.403 -5.799 1.00 97.62 100 MET A C 1
ATOM 782 O O . MET A 1 100 ? -2.728 1.296 -6.992 1.00 97.62 100 MET A O 1
ATOM 786 N N . ILE A 1 101 ? -1.188 1.406 -5.357 1.00 97.12 101 ILE A N 1
ATOM 787 C CA . ILE A 1 101 ? -0.005 1.266 -6.208 1.00 97.12 101 ILE A CA 1
ATOM 788 C C . ILE A 1 101 ? 0.759 0.011 -5.807 1.00 97.12 101 ILE A C 1
ATOM 790 O O . ILE A 1 101 ? 1.026 -0.214 -4.627 1.00 97.12 101 ILE A O 1
ATOM 794 N N . PHE A 1 102 ? 1.137 -0.802 -6.789 1.00 96.44 102 PHE A N 1
ATOM 795 C CA . PHE A 1 102 ? 1.973 -1.973 -6.552 1.00 96.44 102 PHE A CA 1
ATOM 796 C C . PHE A 1 102 ? 2.799 -2.340 -7.790 1.00 96.44 102 PHE A C 1
ATOM 798 O O . PHE A 1 102 ? 2.314 -2.224 -8.923 1.00 96.44 102 PHE A O 1
ATOM 805 N N . PRO A 1 103 ? 4.055 -2.781 -7.600 1.00 94.00 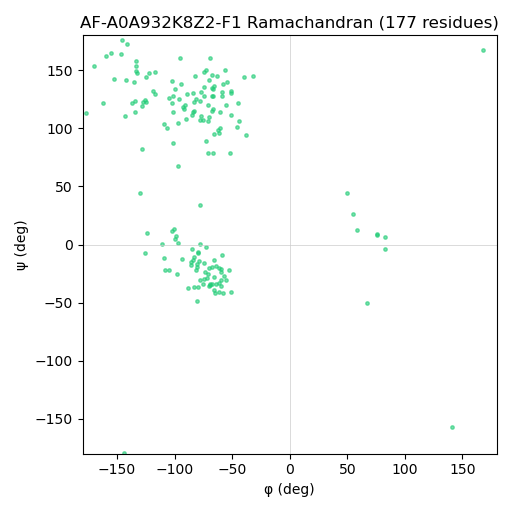103 PRO A N 1
ATOM 806 C CA . PRO A 1 103 ? 4.820 -3.391 -8.667 1.00 94.00 103 PRO A CA 1
ATOM 807 C C . PRO A 1 103 ? 4.290 -4.791 -8.977 1.00 94.00 103 PRO A C 1
ATOM 809 O O . PRO A 1 103 ? 3.788 -5.504 -8.110 1.00 94.00 103 PRO A O 1
ATOM 812 N N . ALA A 1 104 ? 4.446 -5.174 -10.231 1.00 91.56 104 ALA A N 1
ATOM 813 C CA . ALA A 1 104 ? 4.173 -6.498 -10.743 1.00 91.56 104 ALA A CA 1
ATOM 814 C C . ALA A 1 104 ? 5.177 -6.821 -11.853 1.00 91.56 104 ALA A C 1
ATOM 816 O O . ALA A 1 104 ? 5.984 -5.977 -12.259 1.00 91.56 104 ALA A O 1
ATOM 817 N N . GLY A 1 105 ? 5.107 -8.035 -12.378 1.00 86.44 105 GLY A N 1
ATOM 818 C CA . GLY A 1 105 ? 5.816 -8.388 -13.598 1.00 86.44 105 GLY A CA 1
ATOM 819 C C . GLY A 1 105 ? 6.402 -9.784 -13.562 1.00 86.44 105 GLY A C 1
ATOM 820 O O . GLY A 1 105 ? 5.937 -10.665 -12.839 1.00 86.44 105 GLY A O 1
ATOM 821 N N . SER A 1 106 ? 7.418 -9.984 -14.388 1.00 85.38 106 SER A N 1
ATOM 822 C CA . SER A 1 106 ? 8.042 -11.278 -14.627 1.00 85.38 106 SER A CA 1
ATOM 823 C C . SER A 1 106 ? 9.543 -11.120 -14.828 1.00 85.38 106 SER A C 1
ATOM 825 O O . SER A 1 106 ? 10.094 -10.019 -14.881 1.00 85.38 106 SER A O 1
ATOM 827 N N . VAL A 1 107 ? 10.217 -12.240 -15.073 1.00 80.38 107 VAL A N 1
ATOM 828 C CA . VAL A 1 107 ? 11.606 -12.248 -15.542 1.00 80.38 107 VAL A CA 1
ATOM 829 C C . VAL A 1 107 ? 11.796 -11.499 -16.875 1.00 80.38 107 VAL A C 1
ATOM 831 O O . VAL A 1 107 ? 12.917 -11.265 -17.313 1.00 80.38 107 VAL A O 1
ATOM 834 N N . ARG A 1 108 ? 10.748 -11.080 -17.578 1.00 80.62 108 ARG A N 1
ATOM 835 C CA . ARG A 1 108 ? 10.913 -10.312 -18.822 1.00 80.62 108 ARG A CA 1
ATOM 836 C C . ARG A 1 108 ? 10.520 -8.856 -18.671 1.00 80.62 108 ARG A C 1
ATOM 838 O O . ARG A 1 108 ? 10.982 -8.038 -19.467 1.00 80.62 108 ARG A O 1
ATOM 845 N N . ARG A 1 109 ? 9.689 -8.526 -17.681 1.00 86.62 109 ARG A N 1
ATOM 846 C CA . ARG A 1 109 ? 9.022 -7.227 -17.611 1.00 86.62 109 ARG A CA 1
ATOM 847 C C . ARG A 1 109 ? 8.912 -6.702 -16.198 1.00 86.62 109 ARG A C 1
ATOM 849 O O . ARG A 1 109 ? 8.593 -7.445 -15.278 1.00 86.62 109 ARG A O 1
ATOM 856 N N . ILE A 1 110 ? 9.093 -5.396 -16.079 1.00 87.62 110 ILE A N 1
ATOM 857 C CA . ILE A 1 110 ? 8.819 -4.626 -14.874 1.00 87.62 110 ILE A CA 1
ATOM 858 C C . ILE A 1 110 ? 7.526 -3.854 -15.128 1.00 87.62 110 ILE A C 1
ATOM 860 O O . ILE A 1 110 ? 7.406 -3.141 -16.129 1.00 87.62 110 ILE A O 1
ATOM 864 N N . GLN A 1 111 ? 6.553 -4.008 -14.237 1.00 92.81 111 GLN A N 1
ATOM 865 C CA . GLN A 1 111 ? 5.292 -3.283 -14.274 1.00 92.81 111 GLN A CA 1
ATOM 866 C C . GLN A 1 111 ? 5.062 -2.562 -12.947 1.00 92.81 111 GLN A C 1
ATOM 868 O O . GLN A 1 111 ? 5.384 -3.085 -11.884 1.00 92.81 111 GLN A O 1
ATOM 873 N N . ILE A 1 112 ? 4.469 -1.372 -12.997 1.00 95.25 112 ILE A N 1
ATOM 874 C CA . ILE A 1 112 ? 3.911 -0.708 -11.814 1.00 95.25 112 ILE A CA 1
ATOM 875 C C . ILE A 1 112 ? 2.482 -0.317 -12.147 1.00 95.25 112 ILE A C 1
ATOM 877 O O . ILE A 1 112 ? 2.243 0.446 -13.086 1.00 95.25 112 ILE A O 1
ATOM 881 N N . PHE A 1 113 ? 1.542 -0.864 -11.390 1.00 96.00 113 PHE A N 1
ATOM 882 C CA . PHE A 1 113 ? 0.127 -0.569 -11.521 1.00 96.00 113 PHE A CA 1
ATOM 883 C C . PHE A 1 113 ? -0.256 0.525 -10.536 1.00 96.00 113 PHE A C 1
ATOM 885 O O . PHE A 1 113 ? 0.134 0.464 -9.372 1.00 96.00 113 PHE A O 1
ATOM 892 N N . ALA A 1 114 ? -1.076 1.471 -10.990 1.00 97.06 114 ALA A N 1
ATOM 893 C CA . ALA A 1 114 ? -1.931 2.248 -10.107 1.00 97.06 114 ALA A CA 1
ATOM 894 C C . ALA A 1 114 ? -3.388 1.985 -10.451 1.00 97.06 114 ALA A C 1
ATOM 896 O O . ALA A 1 114 ? -3.798 2.076 -11.614 1.00 97.06 114 ALA A O 1
ATOM 897 N N . VAL A 1 115 ? -4.168 1.665 -9.429 1.00 96.56 115 VAL A N 1
ATOM 898 C CA . VAL A 1 115 ? -5.568 1.278 -9.561 1.00 96.56 115 VAL A CA 1
ATOM 899 C C . VAL A 1 115 ? -6.425 2.004 -8.538 1.00 96.56 115 VAL A C 1
ATOM 901 O O . VAL A 1 115 ? -5.960 2.386 -7.467 1.00 96.56 115 VAL A O 1
ATOM 904 N N . ASP A 1 116 ? -7.694 2.188 -8.870 1.00 96.00 116 ASP A N 1
ATOM 905 C CA . ASP A 1 116 ? -8.712 2.566 -7.901 1.00 96.00 116 ASP A CA 1
ATOM 906 C C . ASP A 1 116 ? -8.922 1.408 -6.914 1.00 96.00 116 ASP A C 1
ATOM 908 O O . ASP A 1 116 ? -9.334 0.320 -7.316 1.00 96.00 116 ASP A O 1
ATOM 912 N N . ALA A 1 117 ? -8.636 1.612 -5.629 1.00 95.94 117 ALA A N 1
ATOM 913 C CA . ALA A 1 117 ? -8.705 0.555 -4.621 1.00 95.94 117 ALA A CA 1
ATOM 914 C C . ALA A 1 117 ? -10.139 0.039 -4.394 1.00 95.94 117 ALA A C 1
ATOM 916 O O . ALA A 1 117 ? -10.340 -1.119 -4.020 1.00 95.94 117 ALA A O 1
ATOM 917 N N . ALA A 1 118 ? -11.152 0.881 -4.628 1.00 95.00 118 ALA A N 1
ATOM 918 C CA . ALA A 1 118 ? -12.546 0.523 -4.405 1.00 95.00 118 ALA A CA 1
ATOM 919 C C . ALA A 1 118 ? -13.143 -0.255 -5.584 1.00 95.00 118 ALA A C 1
ATOM 921 O O . ALA A 1 118 ? -13.960 -1.154 -5.353 1.00 95.00 118 ALA A O 1
ATOM 922 N N . LYS A 1 119 ? -12.752 0.095 -6.817 1.00 95.38 119 LYS A N 1
ATOM 923 C CA . LYS A 1 119 ? -13.319 -0.463 -8.057 1.00 95.38 119 LYS A CA 1
ATOM 924 C C . LYS A 1 119 ? -12.419 -1.472 -8.775 1.00 95.38 119 LYS A C 1
ATOM 926 O O . LYS A 1 119 ? -12.922 -2.252 -9.574 1.00 95.38 119 LYS A O 1
ATOM 931 N N . GLY A 1 120 ? -11.109 -1.446 -8.536 1.00 95.44 120 GLY A N 1
ATOM 932 C CA . GLY A 1 120 ? -10.129 -2.244 -9.284 1.00 95.44 120 GLY A CA 1
ATOM 933 C C . GLY A 1 120 ? -9.814 -1.700 -10.683 1.00 95.44 120 GLY A C 1
ATOM 934 O O . GLY A 1 120 ? -9.140 -2.360 -11.471 1.00 95.44 120 GLY A O 1
ATOM 935 N N . GLU A 1 121 ? -10.291 -0.498 -11.015 1.00 95.25 121 GLU A N 1
ATOM 936 C CA . GLU A 1 121 ? -10.059 0.136 -12.313 1.00 95.25 121 GLU A CA 1
ATOM 937 C C . GLU A 1 121 ? -8.624 0.660 -12.407 1.00 95.25 121 GLU A C 1
ATOM 939 O O . GLU A 1 121 ? -8.158 1.423 -11.557 1.00 95.25 121 GLU A O 1
ATOM 944 N N . ARG A 1 122 ? -7.910 0.281 -13.468 1.00 94.75 122 ARG A N 1
ATOM 945 C CA . ARG A 1 122 ? -6.539 0.740 -13.699 1.00 94.75 122 ARG A CA 1
ATOM 946 C C . ARG A 1 122 ? -6.519 2.215 -14.087 1.00 94.75 122 ARG A C 1
ATOM 948 O O . ARG A 1 122 ? -7.047 2.587 -15.130 1.00 94.75 122 ARG A O 1
ATOM 955 N N . ARG A 1 123 ? -5.839 3.031 -13.281 1.00 93.88 123 ARG A N 1
ATOM 956 C CA . ARG A 1 123 ? -5.605 4.458 -13.537 1.00 93.88 123 ARG A CA 1
ATOM 957 C C . ARG A 1 123 ? -4.455 4.650 -14.519 1.00 93.88 123 ARG A C 1
ATOM 959 O O . ARG A 1 123 ? -4.597 5.360 -15.506 1.00 93.88 123 ARG A O 1
ATOM 966 N N . TRP A 1 124 ? -3.333 3.979 -14.269 1.00 94.81 124 TRP A N 1
ATOM 967 C CA . TRP A 1 124 ? -2.181 3.964 -15.166 1.00 94.81 124 TRP A CA 1
ATOM 968 C C . TRP A 1 124 ? -1.337 2.700 -14.969 1.00 94.81 124 TRP A C 1
ATOM 970 O O . TRP A 1 124 ? -1.487 1.965 -13.991 1.00 94.81 124 TRP A O 1
ATOM 980 N N . LEU A 1 125 ? -0.464 2.439 -15.941 1.00 94.31 125 LEU A N 1
ATOM 981 C CA . LEU A 1 125 ? 0.494 1.340 -15.939 1.00 94.31 125 LEU A CA 1
ATOM 982 C C . LEU A 1 125 ? 1.835 1.863 -16.437 1.00 94.31 125 LEU A C 1
ATOM 984 O O . LEU A 1 125 ? 1.929 2.321 -17.575 1.00 94.31 125 LEU A O 1
ATOM 988 N N . LEU A 1 126 ? 2.871 1.737 -15.617 1.00 93.69 126 LEU A N 1
ATOM 989 C CA . LEU A 1 126 ? 4.235 1.762 -16.121 1.00 93.69 126 LEU A CA 1
ATOM 990 C C . LEU A 1 126 ? 4.586 0.354 -16.598 1.00 93.69 126 LEU A C 1
ATOM 992 O O . LEU A 1 126 ? 4.393 -0.609 -15.860 1.00 93.69 126 LEU A O 1
ATOM 996 N N . HIS A 1 127 ? 5.111 0.237 -17.813 1.00 89.69 127 HIS A N 1
ATOM 997 C CA . HIS A 1 127 ? 5.535 -1.032 -18.392 1.00 89.69 127 HIS A CA 1
ATOM 998 C C . HIS A 1 127 ? 6.905 -0.873 -19.037 1.00 89.69 127 HIS A C 1
ATOM 1000 O O . HIS A 1 127 ? 7.076 -0.036 -19.923 1.00 89.69 127 HIS A O 1
ATOM 1006 N N . GLN A 1 128 ? 7.869 -1.682 -18.606 1.00 87.31 128 GLN A N 1
ATOM 1007 C CA . GLN A 1 128 ? 9.224 -1.675 -19.143 1.00 87.31 128 GLN A CA 1
ATOM 1008 C C . GLN A 1 128 ? 9.710 -3.100 -19.391 1.00 87.31 128 GLN A C 1
ATOM 1010 O O . GL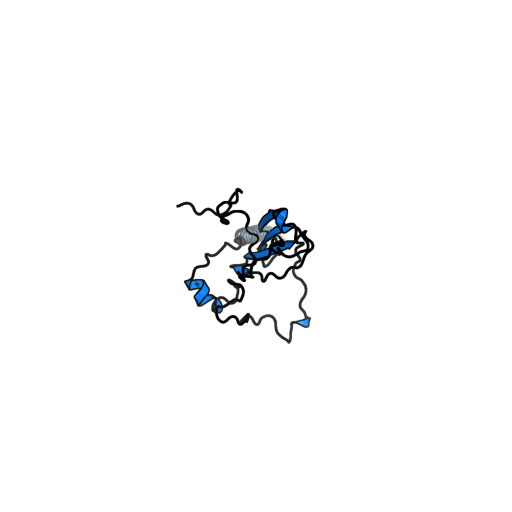N A 1 128 ? 9.473 -4.013 -18.595 1.00 87.31 128 GLN A O 1
ATOM 1015 N N . LEU A 1 129 ? 10.413 -3.289 -20.508 1.00 84.94 129 LEU A N 1
ATOM 1016 C CA . LEU A 1 129 ? 11.154 -4.519 -20.748 1.00 84.94 129 LEU A CA 1
ATOM 1017 C C . LEU A 1 129 ? 12.400 -4.525 -19.874 1.00 84.94 129 LEU A C 1
ATOM 1019 O O . LEU A 1 129 ? 13.124 -3.534 -19.793 1.00 84.94 129 LEU A O 1
ATOM 1023 N N . ARG A 1 130 ? 12.664 -5.669 -19.250 1.00 79.44 130 ARG A N 1
ATOM 1024 C CA . ARG A 1 130 ? 13.931 -5.889 -18.570 1.00 79.44 130 ARG A CA 1
ATOM 1025 C C . ARG A 1 130 ? 15.047 -6.012 -19.626 1.00 79.44 130 ARG A C 1
ATOM 1027 O O . ARG A 1 130 ? 14.781 -6.601 -20.677 1.00 79.44 130 ARG A O 1
ATOM 1034 N N . PRO A 1 131 ? 16.257 -5.476 -19.397 1.00 79.94 131 PRO A N 1
ATOM 1035 C CA . PRO A 1 131 ? 17.404 -5.689 -20.284 1.00 79.94 131 PRO A CA 1
ATOM 1036 C C . PRO A 1 131 ? 17.721 -7.180 -20.489 1.00 79.94 131 PRO A C 1
ATOM 1038 O O . PRO A 1 131 ? 17.412 -8.004 -19.626 1.00 79.94 131 PRO A O 1
ATOM 1041 N N . ASP A 1 132 ? 18.276 -7.544 -21.650 1.00 73.75 132 ASP A N 1
ATOM 1042 C CA . ASP A 1 132 ? 18.481 -8.949 -22.048 1.00 73.75 132 ASP A CA 1
ATOM 1043 C C . ASP A 1 132 ? 19.460 -9.711 -21.144 1.00 73.75 132 ASP A C 1
ATOM 1045 O O . ASP A 1 132 ? 19.237 -10.887 -20.858 1.00 73.75 132 ASP A O 1
ATOM 1049 N N . ASP A 1 133 ? 20.477 -9.027 -20.622 1.00 69.69 133 ASP A N 1
ATOM 1050 C CA . ASP A 1 133 ? 21.471 -9.552 -19.672 1.00 69.69 133 ASP A CA 1
ATOM 1051 C C . ASP A 1 133 ? 20.860 -10.018 -18.339 1.00 69.69 133 ASP A C 1
ATOM 1053 O O . ASP A 1 133 ? 21.432 -10.841 -17.629 1.00 69.69 133 ASP A O 1
ATOM 1057 N N . CYS A 1 134 ? 19.663 -9.539 -18.013 1.00 62.78 134 CYS A N 1
ATOM 1058 C CA . CYS A 1 134 ? 18.960 -9.884 -16.791 1.00 62.78 134 CYS A CA 1
ATOM 1059 C C . CYS A 1 134 ? 17.989 -11.066 -16.975 1.00 62.78 134 CYS A C 1
ATOM 1061 O O . CYS A 1 134 ? 17.484 -11.580 -15.981 1.00 62.78 134 CYS A O 1
ATOM 1063 N N . LYS A 1 135 ? 17.681 -11.501 -18.209 1.00 58.00 135 LYS A N 1
ATOM 1064 C CA . LYS A 1 135 ? 16.557 -12.418 -18.529 1.00 58.00 135 LYS A CA 1
ATOM 1065 C C . LYS A 1 135 ? 16.796 -13.907 -18.230 1.00 58.00 135 LYS A C 1
ATOM 1067 O O . LYS A 1 135 ? 15.887 -14.700 -18.466 1.00 58.00 135 LYS A O 1
ATOM 1072 N N . GLY A 1 136 ? 17.963 -14.288 -17.712 1.00 55.03 136 GLY A N 1
ATOM 1073 C CA . GLY A 1 136 ? 18.280 -15.677 -17.364 1.00 55.03 136 GLY A CA 1
ATOM 1074 C C . GLY A 1 136 ? 17.581 -16.171 -16.091 1.00 55.03 136 GLY A C 1
ATOM 1075 O O . GLY A 1 136 ? 17.356 -15.407 -15.157 1.00 55.03 136 GLY A O 1
ATOM 1076 N N . GLU A 1 137 ? 17.264 -17.469 -16.042 1.00 47.28 137 GLU A N 1
ATOM 1077 C CA . GLU A 1 137 ? 16.790 -18.181 -14.835 1.00 47.28 137 GLU A CA 1
ATOM 1078 C C . GLU A 1 137 ? 17.903 -18.407 -13.796 1.00 47.28 137 GLU A C 1
ATOM 1080 O O . GLU A 1 137 ? 17.664 -18.885 -12.689 1.00 47.28 137 GLU A O 1
ATOM 1085 N N . GLY A 1 138 ? 19.131 -17.999 -14.110 1.00 47.22 138 GLY A N 1
ATOM 1086 C CA . GLY A 1 138 ? 20.110 -17.680 -13.091 1.00 47.22 138 GLY A CA 1
ATOM 1087 C C . GLY A 1 138 ? 19.836 -16.270 -12.592 1.00 47.22 138 GLY A C 1
ATOM 1088 O O . GLY A 1 138 ? 19.870 -15.324 -13.375 1.00 47.22 138 GLY A O 1
ATOM 1089 N N . HIS A 1 139 ? 19.669 -16.101 -11.277 1.00 47.03 139 HIS A N 1
ATOM 1090 C CA . HIS A 1 139 ? 20.129 -14.883 -10.602 1.00 47.03 139 HIS A CA 1
ATOM 1091 C C . HIS A 1 139 ? 21.380 -14.349 -11.306 1.00 47.03 139 HIS A C 1
ATOM 1093 O O . HIS A 1 139 ? 22.177 -15.184 -11.730 1.00 47.03 139 HIS A O 1
ATOM 1099 N N . CYS A 1 140 ? 21.574 -13.027 -11.394 1.00 44.56 140 CYS A N 1
ATOM 1100 C CA . CYS A 1 140 ? 22.838 -12.409 -11.813 1.00 44.56 140 CYS A CA 1
ATOM 1101 C C . CYS A 1 140 ? 23.997 -12.980 -10.969 1.00 44.56 140 CYS A C 1
ATOM 1103 O O . CYS A 1 140 ? 24.435 -12.395 -9.982 1.00 44.56 140 CYS A O 1
ATOM 1105 N N . ARG A 1 141 ? 24.451 -14.188 -11.303 1.00 40.78 141 ARG A N 1
ATOM 1106 C CA . ARG A 1 141 ? 25.698 -14.779 -10.888 1.00 40.78 141 ARG A CA 1
ATOM 1107 C C . ARG A 1 141 ? 26.659 -14.018 -11.757 1.00 40.78 141 ARG A C 1
ATOM 1109 O O . ARG A 1 141 ? 26.661 -14.186 -12.968 1.00 40.78 141 ARG A O 1
ATOM 1116 N N . ASP A 1 142 ? 27.381 -13.122 -11.106 1.00 38.72 142 ASP A N 1
ATOM 1117 C CA . ASP A 1 142 ? 28.694 -12.681 -11.536 1.00 38.72 142 ASP A CA 1
ATOM 1118 C C . ASP A 1 142 ? 29.435 -13.903 -12.102 1.00 38.72 142 ASP A C 1
ATOM 1120 O O . ASP A 1 142 ? 29.976 -14.724 -11.355 1.00 38.72 142 ASP A O 1
ATOM 1124 N N . GLU A 1 143 ? 29.356 -14.098 -13.420 1.00 40.50 143 GLU A N 1
ATOM 1125 C CA . GLU A 1 143 ? 30.195 -15.044 -14.133 1.00 40.50 143 GLU A CA 1
ATOM 1126 C C . GLU A 1 143 ? 31.590 -14.436 -14.119 1.00 40.50 143 GLU A C 1
ATOM 1128 O O . GLU A 1 143 ? 32.039 -13.804 -15.075 1.00 40.50 143 GLU A O 1
ATOM 1133 N N . ARG A 1 144 ? 32.288 -14.577 -12.986 1.00 40.59 144 ARG A N 1
ATOM 1134 C CA . ARG A 1 144 ? 33.704 -14.240 -12.956 1.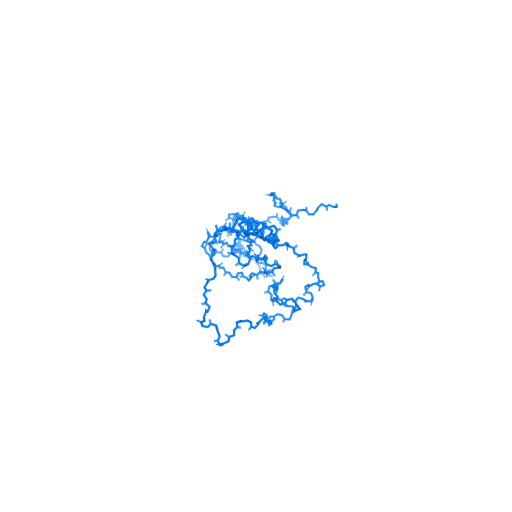00 40.59 144 ARG A CA 1
ATOM 1135 C C . ARG A 1 144 ? 34.412 -15.088 -14.012 1.00 40.59 144 ARG A C 1
ATOM 1137 O O . ARG A 1 144 ? 34.190 -16.305 -14.053 1.00 40.59 144 ARG A O 1
ATOM 1144 N N . PRO A 1 145 ? 35.354 -14.513 -14.776 1.00 42.06 145 PRO A N 1
ATOM 1145 C CA . PRO A 1 145 ? 36.370 -15.309 -15.441 1.00 42.06 145 PRO A CA 1
ATOM 1146 C C . PRO A 1 145 ? 37.014 -16.225 -14.396 1.00 42.06 145 PRO A C 1
ATOM 1148 O O . PRO A 1 145 ? 37.387 -15.761 -13.313 1.00 42.06 145 PRO A O 1
ATOM 1151 N N . ARG A 1 146 ? 37.127 -17.526 -14.690 1.00 43.31 146 ARG A N 1
ATOM 1152 C CA . ARG A 1 146 ? 37.872 -18.483 -13.857 1.00 43.31 146 ARG A CA 1
ATOM 1153 C C . ARG A 1 146 ? 39.362 -18.129 -13.908 1.00 43.31 146 ARG A C 1
ATOM 1155 O O . ARG A 1 146 ? 40.127 -18.725 -14.652 1.00 43.31 146 ARG A O 1
ATOM 1162 N N . GLY A 1 147 ? 39.746 -17.113 -13.148 1.00 39.34 147 GLY A N 1
ATOM 1163 C CA . GLY A 1 147 ? 41.113 -16.666 -12.941 1.00 39.34 147 GLY A CA 1
ATOM 1164 C C . GLY A 1 147 ? 41.389 -16.641 -11.447 1.00 39.34 147 GLY A C 1
ATOM 1165 O O . GLY A 1 147 ? 40.662 -16.014 -10.677 1.00 39.34 147 GLY A O 1
ATOM 1166 N N . ASN A 1 148 ? 42.416 -17.378 -11.041 1.00 44.59 148 ASN A N 1
ATOM 1167 C CA . ASN A 1 148 ? 42.807 -17.598 -9.656 1.00 44.59 148 ASN A CA 1
ATOM 1168 C C . ASN A 1 148 ? 43.155 -16.265 -8.971 1.00 44.59 148 ASN A C 1
ATOM 1170 O O . ASN A 1 148 ? 44.241 -15.725 -9.151 1.00 44.59 148 ASN A O 1
ATOM 1174 N N . GLY A 1 149 ? 42.222 -15.731 -8.186 1.00 40.56 149 GLY A N 1
ATOM 1175 C CA . GLY A 1 149 ? 42.411 -14.517 -7.400 1.00 40.56 149 GLY A CA 1
ATOM 1176 C C . GLY A 1 149 ? 41.352 -14.421 -6.305 1.00 40.56 149 GLY A C 1
ATOM 1177 O O . GLY A 1 149 ? 40.154 -14.460 -6.578 1.00 40.56 149 GLY A O 1
ATOM 1178 N N . HIS A 1 150 ? 41.815 -14.352 -5.058 1.00 34.69 150 HIS A N 1
ATOM 1179 C CA . HIS A 1 150 ? 41.053 -14.434 -3.807 1.00 34.69 150 HIS A CA 1
ATOM 1180 C C . HIS A 1 150 ? 39.689 -13.701 -3.791 1.00 34.69 150 HIS A C 1
ATOM 1182 O O . HIS A 1 150 ? 39.552 -12.605 -4.345 1.00 34.69 150 HIS A O 1
ATOM 1188 N N . PRO A 1 151 ? 38.660 -14.248 -3.110 1.00 37.22 151 PRO A N 1
ATOM 1189 C CA . PRO A 1 151 ? 37.325 -13.670 -3.117 1.00 37.22 151 PRO A CA 1
ATOM 1190 C C . PRO A 1 151 ? 37.249 -12.442 -2.202 1.00 37.22 151 PRO A C 1
ATOM 1192 O O . PRO A 1 151 ? 37.238 -12.564 -0.981 1.00 37.22 151 PRO A O 1
ATOM 1195 N N . ARG A 1 152 ? 37.097 -11.246 -2.781 1.00 33.12 152 ARG A N 1
ATOM 1196 C CA . ARG A 1 152 ? 36.449 -10.139 -2.065 1.00 33.12 152 ARG A CA 1
ATOM 1197 C C . ARG A 1 152 ? 34.944 -10.271 -2.252 1.00 33.12 152 ARG A C 1
ATOM 1199 O O . ARG A 1 152 ? 34.437 -10.102 -3.357 1.00 33.12 152 ARG A O 1
ATOM 1206 N N . VAL A 1 153 ? 34.237 -10.590 -1.175 1.00 32.84 153 VAL A N 1
ATOM 1207 C CA . VAL A 1 153 ? 32.773 -10.562 -1.137 1.00 32.84 153 VAL A CA 1
ATOM 1208 C C . VAL A 1 153 ? 32.338 -9.097 -1.173 1.00 32.84 153 VAL A C 1
ATOM 1210 O O . VAL A 1 153 ? 32.479 -8.385 -0.184 1.00 32.84 153 VAL A O 1
ATOM 1213 N N . ARG A 1 154 ? 31.808 -8.630 -2.307 1.00 34.34 154 ARG A N 1
ATOM 1214 C CA . ARG A 1 154 ? 30.930 -7.455 -2.325 1.00 34.34 154 ARG A CA 1
ATOM 1215 C C . ARG A 1 154 ? 29.503 -7.968 -2.443 1.00 34.34 154 ARG A C 1
ATOM 1217 O O . ARG A 1 154 ? 29.150 -8.615 -3.421 1.00 34.34 154 ARG A O 1
ATOM 1224 N N . ARG A 1 155 ? 28.713 -7.745 -1.395 1.00 29.78 155 ARG A N 1
ATOM 1225 C CA . ARG A 1 155 ? 27.293 -8.093 -1.348 1.00 29.78 155 ARG A CA 1
ATOM 1226 C C . ARG A 1 155 ? 26.526 -6.957 -2.038 1.00 29.78 155 ARG A C 1
ATOM 1228 O O . ARG A 1 155 ? 26.570 -5.832 -1.553 1.00 29.78 155 ARG A O 1
ATOM 1235 N N . GLY A 1 156 ? 25.879 -7.242 -3.165 1.00 33.62 156 GLY A N 1
ATOM 1236 C CA . GLY A 1 156 ? 25.019 -6.302 -3.887 1.00 33.62 156 GLY A CA 1
ATOM 1237 C C . GLY A 1 156 ? 24.387 -6.979 -5.101 1.00 33.62 156 GLY A C 1
ATOM 1238 O O . GLY A 1 156 ? 25.092 -7.358 -6.027 1.00 33.62 156 GLY A O 1
ATOM 1239 N N . THR A 1 157 ? 23.068 -7.164 -5.078 1.00 38.72 157 THR A N 1
ATOM 1240 C CA . THR A 1 157 ? 22.239 -7.782 -6.133 1.00 38.72 157 THR A CA 1
ATOM 1241 C C . THR A 1 157 ? 21.958 -6.830 -7.298 1.00 38.72 157 THR A C 1
ATOM 1243 O O . THR A 1 157 ? 20.875 -6.844 -7.878 1.00 38.72 157 THR A O 1
ATOM 1246 N N . GLU A 1 158 ? 22.908 -5.965 -7.631 1.00 38.31 158 GLU A N 1
ATOM 1247 C CA . GLU A 1 158 ? 22.731 -4.982 -8.690 1.00 38.31 158 GLU A CA 1
ATOM 1248 C C . GLU A 1 158 ? 23.348 -5.522 -9.979 1.00 38.31 158 GLU A C 1
ATOM 1250 O O . GLU A 1 158 ? 24.570 -5.569 -10.133 1.00 38.31 158 GLU A O 1
ATOM 1255 N N . CYS A 1 159 ? 22.495 -5.964 -10.907 1.00 38.41 159 CYS A N 1
ATOM 1256 C CA . CYS A 1 159 ? 22.901 -6.190 -12.289 1.00 38.41 159 CYS A CA 1
ATOM 1257 C C . CYS A 1 159 ? 23.259 -4.803 -12.849 1.00 38.41 159 CYS A C 1
ATOM 1259 O O . CYS A 1 159 ? 22.391 -3.997 -13.182 1.00 38.41 159 CYS A O 1
ATOM 1261 N N . ARG A 1 160 ? 24.551 -4.467 -12.803 1.00 36.25 160 ARG A N 1
ATOM 1262 C CA . ARG A 1 160 ? 25.063 -3.134 -13.114 1.00 36.25 160 ARG A CA 1
ATOM 1263 C C . ARG A 1 160 ? 24.994 -2.898 -14.620 1.00 36.25 160 ARG A C 1
ATOM 1265 O O . ARG A 1 160 ? 25.972 -3.126 -15.326 1.00 36.25 160 ARG A O 1
ATOM 1272 N N . HIS A 1 161 ? 23.873 -2.373 -15.102 1.00 39.94 161 HIS A N 1
ATOM 1273 C CA . HIS A 1 161 ? 23.889 -1.640 -16.361 1.00 39.94 161 HIS A CA 1
ATOM 1274 C C . HIS A 1 161 ? 24.714 -0.369 -16.134 1.00 39.94 161 HIS A C 1
ATOM 1276 O O . HIS A 1 161 ? 24.511 0.328 -15.140 1.00 39.94 161 HIS A O 1
ATOM 1282 N N . GLY A 1 162 ? 25.706 -0.111 -16.985 1.00 38.31 162 GLY A N 1
ATOM 1283 C CA . GLY A 1 162 ? 26.720 0.922 -16.776 1.00 38.31 162 GLY A CA 1
ATOM 1284 C C . GLY A 1 162 ? 26.152 2.269 -16.317 1.00 38.31 162 GLY A C 1
ATOM 1285 O O . GLY A 1 162 ? 25.651 3.037 -17.125 1.00 38.31 162 GLY A O 1
ATOM 1286 N N . GLY A 1 163 ? 26.255 2.553 -15.015 1.00 34.97 163 GLY A N 1
ATOM 1287 C CA . GLY A 1 163 ? 26.208 3.896 -14.429 1.00 34.97 163 GLY A CA 1
ATOM 1288 C C . GLY A 1 163 ? 24.960 4.751 -14.663 1.00 34.97 163 GLY A C 1
ATOM 1289 O O . GLY A 1 163 ? 25.034 5.942 -14.379 1.00 34.97 163 GLY A O 1
ATOM 1290 N N . LYS A 1 164 ? 23.845 4.204 -15.160 1.00 34.56 164 LYS A N 1
ATOM 1291 C CA . LYS A 1 164 ? 22.632 4.993 -15.408 1.00 34.56 164 LYS A CA 1
ATOM 1292 C C . LYS A 1 164 ? 21.716 4.985 -14.187 1.00 34.56 164 LYS A C 1
ATOM 1294 O O . LYS A 1 164 ? 21.274 3.927 -13.745 1.00 34.56 164 LYS A O 1
ATOM 1299 N N . ARG A 1 165 ? 21.441 6.171 -13.639 1.00 34.88 165 ARG A N 1
ATOM 1300 C CA . ARG A 1 165 ? 20.414 6.383 -12.611 1.00 34.88 165 ARG A CA 1
ATOM 1301 C C . ARG A 1 165 ? 19.033 6.196 -13.237 1.00 34.88 165 ARG A C 1
ATOM 1303 O O . ARG A 1 165 ? 18.864 6.333 -14.444 1.00 34.88 165 ARG A O 1
ATOM 1310 N N . LEU A 1 166 ? 18.019 5.955 -12.404 1.00 38.78 166 LEU A N 1
ATOM 1311 C CA . LEU A 1 166 ? 16.607 5.899 -12.823 1.00 38.78 166 LEU A CA 1
ATOM 1312 C C . LEU A 1 166 ? 16.169 7.164 -13.604 1.00 38.78 166 LEU A C 1
ATOM 1314 O O . LEU A 1 166 ? 15.212 7.139 -14.370 1.00 38.78 166 LEU A O 1
ATOM 1318 N N . GLU A 1 167 ? 16.899 8.264 -13.411 1.00 43.62 167 GLU A N 1
ATOM 1319 C CA . GLU A 1 167 ? 16.761 9.564 -14.072 1.00 43.62 167 GLU A CA 1
ATOM 1320 C C . GLU A 1 167 ? 17.178 9.564 -15.557 1.00 43.62 167 GLU A C 1
ATOM 1322 O O . GLU A 1 167 ? 16.738 10.441 -16.303 1.00 43.62 167 GLU A O 1
ATOM 1327 N N . ASP A 1 168 ? 17.983 8.582 -15.978 1.00 39.34 168 ASP A N 1
ATOM 1328 C CA . ASP A 1 168 ? 18.616 8.490 -17.301 1.00 39.34 168 ASP A CA 1
ATOM 1329 C C . ASP A 1 168 ? 17.865 7.555 -18.274 1.00 39.34 168 ASP A C 1
ATOM 1331 O O . ASP A 1 168 ? 18.366 7.239 -19.358 1.00 39.34 168 ASP A O 1
ATOM 1335 N N . LEU A 1 169 ? 16.685 7.063 -17.879 1.00 45.28 169 LEU A N 1
ATOM 1336 C CA . LEU A 1 169 ? 15.828 6.215 -18.707 1.00 45.28 169 LEU A CA 1
ATOM 1337 C C . LEU A 1 169 ? 14.864 7.094 -19.518 1.00 45.28 169 LEU A C 1
ATOM 1339 O O . LEU A 1 169 ? 13.934 7.689 -18.969 1.00 45.28 169 LEU A O 1
ATOM 1343 N N . ASP A 1 170 ? 15.100 7.180 -20.829 1.00 40.06 170 ASP A N 1
ATOM 1344 C CA . ASP A 1 170 ? 14.266 7.938 -21.764 1.00 40.06 170 ASP A CA 1
ATOM 1345 C C . ASP A 1 170 ? 12.874 7.305 -21.912 1.00 40.06 170 ASP A C 1
ATOM 1347 O O . ASP A 1 170 ? 12.701 6.195 -22.415 1.00 40.06 170 ASP A O 1
ATOM 1351 N N . GLY A 1 171 ? 11.864 8.053 -21.474 1.00 44.91 171 GLY A N 1
ATOM 1352 C CA . GLY A 1 171 ? 10.447 7.769 -21.658 1.00 44.91 171 GLY A CA 1
ATOM 1353 C C . GLY A 1 171 ? 9.609 8.980 -21.234 1.00 44.91 171 GLY A C 1
ATOM 1354 O O . GLY A 1 171 ? 10.067 9.788 -20.415 1.00 44.91 171 GLY A O 1
ATOM 1355 N N . PRO A 1 172 ? 8.394 9.165 -21.783 1.00 38.88 17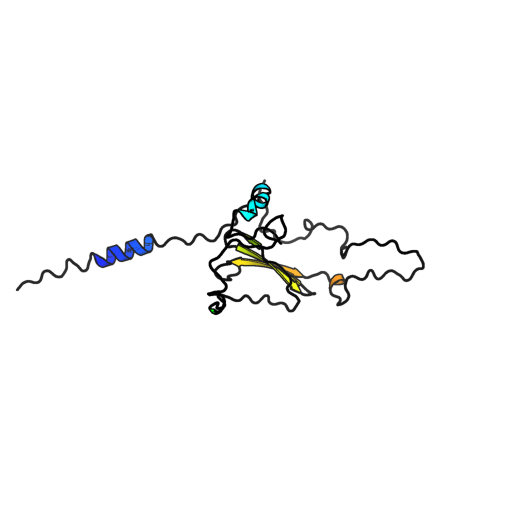2 PRO A N 1
ATOM 1356 C CA . PRO A 1 172 ? 7.533 10.277 -21.398 1.00 38.88 172 PRO A CA 1
ATOM 1357 C C . PRO A 1 172 ? 7.212 10.187 -19.900 1.00 38.88 172 PRO A C 1
ATOM 1359 O O . PRO A 1 172 ? 6.570 9.242 -19.447 1.00 38.88 172 PRO A O 1
ATOM 1362 N N . ARG A 1 173 ? 7.698 11.167 -19.126 1.00 45.50 173 ARG A N 1
ATOM 1363 C CA . ARG A 1 173 ? 7.506 11.274 -17.672 1.00 45.50 173 ARG A CA 1
ATOM 1364 C C . ARG A 1 173 ? 6.156 11.943 -17.371 1.00 45.50 173 ARG A C 1
ATOM 1366 O O . ARG A 1 173 ? 6.033 13.133 -17.659 1.00 45.50 173 ARG A O 1
ATOM 1373 N N . PRO A 1 174 ? 5.171 11.256 -16.758 1.00 45.72 174 PRO A N 1
ATOM 1374 C CA . PRO A 1 174 ? 3.864 11.854 -16.461 1.00 45.72 174 PRO A CA 1
ATOM 1375 C C . PRO A 1 174 ? 3.867 12.855 -15.291 1.00 45.72 174 PRO A C 1
ATOM 1377 O O . PRO A 1 174 ? 2.914 13.610 -15.145 1.00 45.72 174 PRO A O 1
ATOM 1380 N N . TRP A 1 175 ? 4.904 12.871 -14.444 1.00 44.28 175 TRP A N 1
ATOM 1381 C CA . TRP A 1 175 ? 4.898 13.590 -13.157 1.00 44.28 175 TRP A CA 1
ATOM 1382 C C . TRP A 1 175 ? 6.121 14.492 -12.944 1.00 44.28 175 TRP A C 1
ATOM 1384 O O . TRP A 1 175 ? 6.715 14.516 -11.870 1.00 44.28 175 TRP A O 1
ATOM 1394 N N . ARG A 1 176 ? 6.545 15.262 -13.949 1.00 29.05 176 ARG A N 1
ATOM 1395 C CA . ARG A 1 176 ? 7.469 16.366 -13.652 1.00 29.05 176 ARG A CA 1
ATOM 1396 C C . ARG A 1 176 ? 6.645 17.517 -13.057 1.00 29.05 176 ARG A C 1
ATOM 1398 O O . ARG A 1 176 ? 5.897 18.160 -13.789 1.00 29.05 176 ARG A O 1
ATOM 1405 N N . THR A 1 177 ? 6.761 17.770 -11.751 1.00 36.09 177 THR A N 1
ATOM 1406 C CA . THR A 1 177 ? 6.357 19.065 -11.183 1.00 36.09 177 THR A CA 1
ATOM 1407 C C . THR A 1 177 ? 7.187 20.139 -11.883 1.00 36.09 177 THR A C 1
ATOM 1409 O O . THR A 1 177 ? 8.404 19.998 -12.037 1.00 36.09 177 THR A O 1
ATOM 1412 N N . ARG A 1 178 ? 6.520 21.158 -12.429 1.00 27.50 178 ARG A N 1
ATOM 1413 C CA . ARG A 1 178 ? 7.224 22.314 -12.994 1.00 27.50 178 ARG A CA 1
ATOM 1414 C C . ARG A 1 178 ? 7.895 23.085 -11.842 1.00 27.50 178 ARG A C 1
ATOM 1416 O O . ARG A 1 178 ? 7.337 23.049 -10.745 1.00 27.50 178 ARG A O 1
ATOM 1423 N N . PRO A 1 179 ? 9.080 23.682 -12.072 1.00 39.78 179 PRO A N 1
ATOM 1424 C CA . PRO A 1 179 ? 9.742 24.520 -11.074 1.00 39.78 179 PRO A CA 1
ATOM 1425 C C 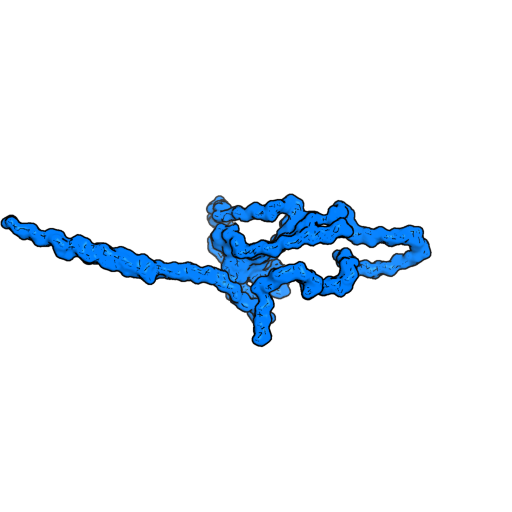. PRO A 1 179 ? 8.863 25.698 -10.649 1.00 39.78 179 PRO A C 1
ATOM 1427 O O . PRO A 1 179 ? 8.024 26.132 -11.476 1.00 39.78 179 PRO A O 1
#